Protein AF-A0A1F3MZU6-F1 (afdb_monomer_lite)

Structure (mmCIF, N/CA/C/O backbone):
data_AF-A0A1F3MZU6-F1
#
_entry.id   AF-A0A1F3MZU6-F1
#
loop_
_atom_site.group_PDB
_atom_site.id
_atom_site.type_symbol
_atom_site.label_atom_id
_atom_site.label_alt_id
_atom_site.label_comp_id
_atom_site.label_asym_id
_atom_site.label_entity_id
_atom_site.label_seq_id
_atom_site.pdbx_PDB_ins_code
_atom_site.Cartn_x
_atom_site.Cartn_y
_atom_site.Cartn_z
_atom_site.occupancy
_atom_site.B_iso_or_equiv
_atom_site.auth_seq_id
_atom_site.auth_comp_id
_atom_site.auth_asym_id
_atom_site.auth_atom_id
_atom_site.pdbx_PDB_model_num
ATOM 1 N N . MET A 1 1 ? -26.899 -4.400 -4.236 1.00 60.81 1 MET A N 1
ATOM 2 C CA . MET A 1 1 ? -26.950 -3.879 -5.622 1.00 60.81 1 MET A CA 1
ATOM 3 C C . MET A 1 1 ? -26.631 -2.394 -5.566 1.00 60.81 1 MET A C 1
ATOM 5 O O . MET A 1 1 ? -26.924 -1.797 -4.538 1.00 60.81 1 MET A O 1
ATOM 9 N N . LEU A 1 2 ? -25.994 -1.832 -6.597 1.00 70.25 2 LEU A N 1
ATOM 10 C CA . LEU A 1 2 ? -25.689 -0.396 -6.638 1.00 70.25 2 LEU A CA 1
ATOM 11 C C . LEU A 1 2 ? -26.988 0.434 -6.716 1.00 70.25 2 LEU A C 1
ATOM 13 O O . LEU A 1 2 ? -27.946 -0.048 -7.333 1.00 70.25 2 LEU A O 1
ATOM 17 N N . PRO A 1 3 ? -27.028 1.643 -6.124 1.00 85.56 3 PRO A N 1
ATOM 18 C CA . PRO A 1 3 ? -28.076 2.632 -6.369 1.00 85.56 3 PRO A CA 1
ATOM 19 C C . PRO A 1 3 ? -28.321 2.863 -7.867 1.00 85.56 3 PRO A C 1
ATOM 21 O O . PRO A 1 3 ? -27.445 2.634 -8.705 1.00 85.56 3 PRO A O 1
ATOM 24 N N . GLU A 1 4 ? -29.523 3.318 -8.221 1.00 90.00 4 GLU A N 1
ATOM 25 C CA . GLU A 1 4 ? -29.901 3.514 -9.624 1.00 90.00 4 GLU A CA 1
ATOM 26 C C . GLU A 1 4 ? -29.001 4.525 -10.345 1.00 90.00 4 GLU A C 1
ATOM 28 O O . GLU A 1 4 ? -28.593 4.270 -11.479 1.00 90.00 4 GLU A O 1
ATOM 33 N N . GLU A 1 5 ? -28.636 5.618 -9.672 1.00 92.00 5 GLU A N 1
ATOM 34 C CA . GLU A 1 5 ? -27.722 6.639 -10.196 1.00 92.00 5 GLU A CA 1
ATOM 35 C C . GLU A 1 5 ? -26.347 6.060 -10.561 1.00 92.00 5 GLU A C 1
ATOM 37 O O . GLU A 1 5 ? -25.860 6.270 -11.672 1.00 92.00 5 GLU A O 1
ATOM 42 N N . ASP A 1 6 ? -25.771 5.236 -9.683 1.00 88.38 6 ASP A N 1
ATOM 43 C CA . ASP A 1 6 ? -24.484 4.581 -9.906 1.00 88.38 6 ASP A CA 1
ATOM 44 C C . ASP A 1 6 ? -24.571 3.606 -11.080 1.00 88.38 6 ASP A C 1
ATOM 46 O O . ASP A 1 6 ? -23.677 3.535 -11.926 1.00 88.38 6 ASP A O 1
ATOM 50 N N . ARG A 1 7 ? -25.673 2.852 -11.168 1.00 88.56 7 ARG A N 1
ATOM 51 C CA . ARG A 1 7 ? -25.903 1.935 -12.287 1.00 88.56 7 ARG A CA 1
ATOM 52 C C . ARG A 1 7 ? -25.986 2.698 -13.610 1.00 88.56 7 ARG A C 1
ATOM 54 O O . ARG A 1 7 ? -25.353 2.280 -14.578 1.00 88.56 7 ARG A O 1
ATOM 61 N N . LEU A 1 8 ? -26.743 3.796 -13.657 1.00 93.81 8 LEU A N 1
ATOM 62 C CA . LEU A 1 8 ? -26.864 4.642 -14.848 1.00 93.81 8 LEU A CA 1
ATOM 63 C C . LEU A 1 8 ? -25.514 5.235 -15.246 1.00 93.81 8 LEU A C 1
ATOM 65 O O . LEU A 1 8 ? -25.163 5.187 -16.426 1.00 93.81 8 LEU A O 1
ATOM 69 N N . PHE A 1 9 ? -24.727 5.701 -14.273 1.00 91.12 9 PHE A N 1
ATOM 70 C CA . PHE A 1 9 ? -23.369 6.172 -14.514 1.00 91.12 9 PHE A CA 1
ATOM 71 C C . PHE A 1 9 ? -22.529 5.101 -15.223 1.00 91.12 9 PHE A C 1
ATOM 73 O O . PHE A 1 9 ? -21.973 5.368 -16.287 1.00 91.12 9 PHE A O 1
ATOM 80 N N . TRP A 1 10 ? -22.475 3.870 -14.705 1.00 89.31 10 TRP A N 1
ATOM 81 C CA . TRP A 1 10 ? -21.665 2.811 -15.321 1.00 89.31 10 TRP A CA 1
ATOM 82 C C . TRP A 1 10 ? -22.168 2.380 -16.704 1.00 89.31 10 TRP A C 1
ATOM 84 O O . TRP A 1 10 ? -21.352 2.103 -17.582 1.00 89.31 10 TRP A O 1
ATOM 94 N N . VAL A 1 11 ? -23.486 2.368 -16.927 1.00 91.69 11 VAL A N 1
ATOM 95 C CA . VAL A 1 11 ? -24.080 2.080 -18.247 1.00 91.69 11 VAL A CA 1
ATOM 96 C C . VAL A 1 11 ? -23.714 3.152 -19.277 1.00 91.69 11 VAL A C 1
ATOM 98 O O . VAL A 1 11 ? -23.472 2.822 -20.435 1.00 91.69 11 VAL A O 1
ATOM 101 N N . GLN A 1 12 ? -23.640 4.421 -18.869 1.00 93.69 12 GLN A N 1
ATOM 102 C CA . GLN A 1 12 ? -23.286 5.544 -19.747 1.00 93.69 12 GLN A CA 1
ATOM 103 C C . GLN A 1 12 ? -21.780 5.662 -20.027 1.00 93.69 12 GLN A C 1
ATOM 105 O O . GLN A 1 12 ? -21.395 6.333 -20.981 1.00 93.69 12 GLN A O 1
ATOM 110 N N . HIS A 1 13 ? -20.932 4.995 -19.237 1.00 90.94 13 HIS A N 1
ATOM 111 C CA . HIS A 1 13 ? -19.470 5.067 -19.350 1.00 90.94 13 HIS A CA 1
ATOM 112 C C . HIS A 1 13 ? -18.828 3.685 -19.591 1.00 90.94 13 HIS A C 1
ATOM 114 O O . HIS A 1 13 ? -17.908 3.284 -18.862 1.00 90.94 13 HIS A O 1
ATOM 120 N N . PRO A 1 14 ? -19.269 2.919 -20.613 1.00 90.69 14 PRO A N 1
ATOM 121 C CA . PRO A 1 14 ? -18.722 1.588 -20.882 1.00 90.69 14 PRO A CA 1
ATOM 122 C C . PRO A 1 14 ? -17.237 1.647 -21.261 1.00 90.69 14 PRO A C 1
ATOM 124 O O . PRO A 1 14 ? -16.485 0.706 -21.008 1.00 90.69 14 PRO A O 1
ATOM 127 N N . ASP A 1 15 ? -16.785 2.773 -21.810 1.00 90.06 15 ASP A N 1
ATOM 128 C CA . ASP A 1 15 ? -15.391 3.031 -22.155 1.00 90.06 15 ASP A CA 1
ATOM 129 C C . ASP A 1 15 ? -14.471 3.034 -20.919 1.00 90.06 15 ASP A C 1
ATOM 131 O O . ASP A 1 15 ? -13.302 2.654 -21.013 1.00 90.06 15 ASP A O 1
ATOM 135 N N . VAL A 1 16 ? -14.968 3.437 -19.744 1.00 87.12 16 VAL A N 1
ATOM 136 C CA . VAL A 1 16 ? -14.207 3.402 -18.484 1.00 87.12 16 VAL A CA 1
ATOM 137 C C . VAL A 1 16 ? -13.980 1.956 -18.045 1.00 87.12 16 VAL A C 1
ATOM 139 O O . VAL A 1 16 ? -12.877 1.608 -17.620 1.00 87.12 16 VAL A O 1
ATOM 142 N N . VAL A 1 17 ? -14.996 1.104 -18.196 1.00 86.00 17 VAL A N 1
ATOM 143 C CA . VAL A 1 17 ? -14.912 -0.327 -17.876 1.00 86.00 17 VAL A CA 1
ATOM 144 C C . VAL A 1 17 ? -13.997 -1.046 -18.868 1.00 86.00 17 VAL A C 1
ATOM 146 O O . VAL A 1 17 ? -13.099 -1.769 -18.444 1.00 86.00 17 VAL A O 1
ATOM 149 N N . GLN A 1 18 ? -14.151 -0.791 -20.171 1.00 87.81 18 GLN A N 1
ATOM 150 C CA . GLN A 1 18 ? -13.318 -1.384 -21.227 1.00 87.81 18 GLN A CA 1
ATOM 151 C C . GLN A 1 18 ? -11.841 -1.000 -21.099 1.00 87.81 18 GLN A C 1
ATOM 153 O O . GLN A 1 18 ? -10.960 -1.836 -21.288 1.00 87.81 18 GLN A O 1
ATOM 158 N N . ARG A 1 19 ? -11.548 0.254 -20.731 1.00 85.62 19 ARG A N 1
ATOM 159 C CA . ARG A 1 19 ? -10.176 0.689 -20.423 1.00 85.62 19 ARG A CA 1
ATOM 160 C C . ARG A 1 19 ? -9.633 0.065 -19.133 1.00 85.62 19 ARG A C 1
ATOM 162 O O . ARG A 1 19 ? -8.425 0.118 -18.912 1.00 85.62 19 ARG A O 1
ATOM 169 N N . GLY A 1 20 ? -10.492 -0.518 -18.299 1.00 87.31 20 GLY A N 1
ATOM 170 C CA . GLY A 1 20 ? -10.199 -0.985 -16.950 1.00 87.31 20 GLY A CA 1
ATOM 171 C C . GLY A 1 20 ? -10.223 0.172 -15.954 1.00 87.31 20 GLY A C 1
ATOM 172 O O . GLY A 1 20 ? -9.442 1.111 -16.077 1.00 87.31 20 GLY A O 1
ATOM 173 N N . VAL A 1 21 ? -11.075 0.083 -14.927 1.00 86.06 21 VAL A N 1
ATOM 174 C CA . VAL A 1 21 ? -11.302 1.162 -13.940 1.00 86.06 21 VAL A CA 1
ATOM 175 C C . VAL A 1 21 ? -9.998 1.658 -13.300 1.00 86.06 21 VAL A C 1
ATOM 177 O O . VAL A 1 21 ? -9.800 2.861 -13.136 1.00 86.06 21 VAL A O 1
ATOM 180 N N . ILE A 1 22 ? -9.057 0.749 -13.031 1.00 86.38 22 ILE A N 1
ATOM 181 C CA . ILE A 1 22 ? -7.721 1.069 -12.510 1.00 86.38 22 ILE A CA 1
ATOM 182 C C . ILE A 1 22 ? -6.936 2.046 -13.412 1.00 86.38 22 ILE A C 1
ATOM 184 O O . ILE A 1 22 ? -6.179 2.869 -12.916 1.00 86.38 22 ILE A O 1
ATOM 188 N N . ASN A 1 23 ? -7.149 2.044 -14.731 1.00 88.00 23 ASN A N 1
ATOM 189 C CA . ASN A 1 23 ? -6.473 2.950 -15.669 1.00 88.00 23 ASN A CA 1
ATOM 190 C C . ASN A 1 23 ? -7.047 4.372 -15.683 1.00 88.00 23 ASN A C 1
ATOM 192 O O . ASN A 1 23 ? -6.476 5.261 -16.330 1.00 88.00 23 ASN A O 1
ATOM 196 N N . SER A 1 24 ? -8.174 4.584 -15.008 1.00 86.06 24 SER A N 1
ATOM 197 C CA . SER A 1 24 ? -8.892 5.859 -14.991 1.00 86.06 24 SER A CA 1
ATOM 198 C C . SER A 1 24 ? -8.457 6.758 -13.835 1.00 86.06 24 SER A C 1
ATOM 200 O O . SER A 1 24 ? -8.622 7.977 -13.910 1.00 86.06 24 SER A O 1
ATOM 202 N N . ALA A 1 25 ? -7.838 6.190 -12.800 1.00 85.00 25 ALA A N 1
ATOM 203 C CA . ALA A 1 25 ? -7.403 6.924 -11.622 1.00 85.00 25 ALA A CA 1
ATOM 204 C C . ALA A 1 25 ? -6.185 7.837 -11.897 1.00 85.00 25 ALA A C 1
ATOM 206 O O . ALA A 1 25 ? -5.340 7.591 -12.767 1.00 85.00 25 ALA A O 1
ATOM 207 N N . ARG A 1 26 ? -6.128 8.971 -11.177 1.00 85.75 26 ARG A N 1
ATOM 208 C CA . ARG A 1 26 ? -5.134 10.046 -11.391 1.00 85.75 26 ARG A CA 1
ATOM 209 C C . ARG A 1 26 ? -3.702 9.534 -11.236 1.00 85.75 26 ARG A C 1
ATOM 211 O O . ARG A 1 26 ? -2.849 9.872 -12.059 1.00 85.75 26 ARG A O 1
ATOM 218 N N . PHE A 1 27 ? -3.458 8.723 -10.209 1.00 84.38 27 PHE A N 1
ATOM 219 C CA . PHE A 1 27 ? -2.141 8.173 -9.906 1.00 84.38 27 PHE A CA 1
ATOM 220 C C . PHE A 1 27 ? -1.676 7.202 -10.997 1.00 84.38 27 PHE A C 1
ATOM 222 O O . PHE A 1 27 ? -0.579 7.346 -11.526 1.00 84.38 27 PHE A O 1
ATOM 229 N N . GLU A 1 28 ? -2.531 6.287 -11.434 1.00 88.75 28 GLU A N 1
ATOM 230 C CA . GLU A 1 28 ? -2.234 5.278 -12.450 1.00 88.75 28 GLU A CA 1
ATOM 231 C C . GLU A 1 28 ? -1.971 5.927 -13.810 1.00 88.75 28 GLU A C 1
ATOM 233 O O . GLU A 1 28 ? -1.026 5.558 -14.511 1.00 88.75 28 GLU A O 1
ATOM 238 N N . ARG A 1 29 ? -2.719 6.983 -14.162 1.00 88.38 29 ARG A N 1
ATOM 239 C CA . ARG A 1 29 ? -2.436 7.793 -15.360 1.00 88.38 29 ARG A CA 1
ATOM 240 C C . ARG A 1 29 ? -1.070 8.476 -15.294 1.00 88.38 29 ARG A C 1
ATOM 242 O O . ARG A 1 29 ? -0.414 8.606 -16.333 1.00 88.38 29 ARG A O 1
ATOM 249 N N . TYR A 1 30 ? -0.655 8.939 -14.115 1.00 86.31 30 TYR A N 1
ATOM 250 C CA . TYR A 1 30 ? 0.667 9.524 -13.893 1.00 86.31 30 TYR A CA 1
ATOM 251 C C . TYR A 1 30 ? 1.768 8.461 -13.999 1.00 86.31 30 TYR A C 1
ATOM 253 O O . TYR A 1 30 ? 2.680 8.610 -14.816 1.00 86.31 30 TYR A O 1
ATOM 261 N N . ILE A 1 31 ? 1.634 7.356 -13.263 1.00 86.56 31 ILE A N 1
ATOM 262 C CA . ILE A 1 31 ? 2.577 6.235 -13.275 1.00 86.56 31 ILE A CA 1
ATOM 263 C C . ILE A 1 31 ? 2.733 5.662 -14.678 1.00 86.56 31 ILE A C 1
ATOM 265 O O . ILE A 1 31 ? 3.859 5.464 -15.112 1.00 86.56 31 ILE A O 1
ATOM 269 N N . ARG A 1 32 ? 1.660 5.508 -15.459 1.00 89.38 32 ARG A N 1
ATOM 270 C CA . ARG A 1 32 ? 1.752 5.019 -16.844 1.00 89.38 32 ARG A CA 1
ATOM 271 C C . ARG A 1 32 ? 2.702 5.853 -17.711 1.00 89.38 32 ARG A C 1
ATOM 273 O O . ARG A 1 32 ? 3.447 5.288 -18.512 1.00 89.38 32 ARG A O 1
ATOM 280 N N . LYS A 1 33 ? 2.698 7.183 -17.554 1.00 88.81 33 LYS A N 1
ATOM 281 C CA . LYS A 1 33 ? 3.608 8.091 -18.277 1.00 88.81 33 LYS A CA 1
ATOM 282 C C . LYS A 1 33 ? 5.045 7.957 -17.776 1.00 88.81 33 LYS A C 1
ATOM 284 O O . LYS A 1 33 ? 5.959 7.846 -18.588 1.00 88.81 33 LYS A O 1
ATOM 289 N N . VAL A 1 34 ? 5.237 7.934 -16.455 1.00 85.69 34 VAL A N 1
ATOM 290 C CA . VAL A 1 34 ? 6.562 7.771 -15.834 1.00 85.69 34 VAL A CA 1
ATOM 291 C C . VAL A 1 34 ? 7.172 6.419 -16.206 1.00 85.69 34 VAL A C 1
ATOM 293 O O . VAL A 1 34 ? 8.320 6.369 -16.634 1.00 85.69 34 VAL A O 1
ATOM 296 N N . SER A 1 35 ? 6.398 5.338 -16.143 1.00 89.00 35 SER A N 1
ATOM 297 C CA . SER A 1 35 ? 6.816 4.001 -16.555 1.00 89.00 35 SER A CA 1
ATOM 298 C C . SER A 1 35 ? 7.133 3.936 -18.043 1.00 89.00 35 SER A C 1
ATOM 300 O O . SER A 1 35 ? 8.122 3.314 -18.409 1.00 89.00 35 SER A O 1
ATOM 302 N N . ALA A 1 36 ? 6.364 4.597 -18.918 1.00 90.75 36 ALA A N 1
ATOM 303 C CA . ALA A 1 36 ? 6.696 4.662 -20.343 1.00 90.75 36 ALA A CA 1
ATOM 304 C C . ALA A 1 36 ? 8.054 5.340 -20.592 1.00 90.75 36 ALA A C 1
ATOM 306 O O . ALA A 1 36 ? 8.868 4.809 -21.347 1.00 90.75 36 ALA A O 1
ATOM 307 N N . LEU A 1 37 ? 8.328 6.453 -19.905 1.00 87.75 37 LEU A N 1
ATOM 308 C CA . LEU A 1 37 ? 9.632 7.117 -19.945 1.00 87.75 37 LEU A CA 1
ATOM 309 C C . LEU A 1 37 ? 10.744 6.219 -19.374 1.00 87.75 37 LEU A C 1
ATOM 311 O O . LEU A 1 37 ? 11.807 6.091 -19.976 1.00 87.75 37 LEU A O 1
ATOM 315 N N . GLY A 1 38 ? 10.485 5.549 -18.250 1.00 86.06 38 GLY A N 1
ATOM 316 C CA . GLY A 1 38 ? 11.408 4.593 -17.642 1.00 86.06 38 GLY A CA 1
ATOM 317 C C . GLY A 1 38 ? 11.748 3.429 -18.576 1.00 86.06 38 GLY A C 1
ATOM 318 O O . GLY A 1 38 ? 12.918 3.089 -18.713 1.00 86.06 38 GLY A O 1
ATOM 319 N N . ARG A 1 39 ? 10.759 2.870 -19.288 1.00 90.00 39 ARG A N 1
ATOM 320 C CA . ARG A 1 39 ? 10.970 1.818 -20.299 1.00 90.00 39 ARG A CA 1
ATOM 321 C C . ARG A 1 39 ? 11.819 2.294 -21.475 1.00 90.00 39 ARG A C 1
ATOM 323 O O . ARG A 1 39 ? 12.595 1.499 -21.997 1.00 90.00 39 ARG A O 1
ATOM 330 N N . LEU A 1 40 ? 11.673 3.552 -21.895 1.00 90.25 40 LEU A N 1
ATOM 331 C CA . LEU A 1 40 ? 12.491 4.132 -22.963 1.00 90.25 40 LEU A CA 1
ATOM 332 C C . LEU A 1 40 ? 13.953 4.286 -22.523 1.00 90.25 40 LEU A C 1
ATOM 334 O O . LEU A 1 40 ? 14.856 3.974 -23.288 1.00 90.25 40 LEU A O 1
ATOM 338 N N . ILE A 1 41 ? 14.175 4.725 -21.281 1.00 87.94 41 ILE A N 1
ATOM 339 C CA . ILE A 1 41 ? 15.511 4.992 -20.730 1.00 87.94 41 ILE A CA 1
ATOM 340 C C . ILE A 1 41 ? 16.250 3.704 -20.357 1.00 87.94 41 ILE A C 1
ATOM 342 O O . ILE A 1 41 ? 17.417 3.543 -20.694 1.00 87.94 41 ILE A O 1
ATOM 346 N N . VAL A 1 42 ? 15.586 2.793 -19.644 1.00 88.06 42 VAL A N 1
ATOM 347 C CA . VAL A 1 42 ? 16.181 1.520 -19.203 1.00 88.06 42 VAL A CA 1
ATOM 348 C C . VAL A 1 42 ? 16.228 0.514 -20.354 1.00 88.06 42 VAL A C 1
ATOM 350 O O . VAL A 1 42 ? 17.089 -0.360 -20.381 1.00 88.06 42 VAL A O 1
ATOM 353 N N . GLY A 1 43 ? 15.319 0.639 -21.320 1.00 89.25 43 GLY A N 1
ATOM 354 C CA . GLY A 1 43 ? 15.102 -0.337 -22.376 1.00 89.25 43 GLY A CA 1
ATOM 355 C C . GLY A 1 43 ? 14.218 -1.486 -21.893 1.00 89.25 43 GLY A C 1
ATOM 356 O O . GLY A 1 43 ? 14.487 -2.129 -20.877 1.00 89.25 43 GLY A O 1
ATOM 357 N N . SER A 1 44 ? 13.168 -1.798 -22.657 1.00 87.69 44 SER A N 1
ATOM 358 C CA . SER A 1 44 ? 12.224 -2.866 -22.289 1.00 87.69 44 SER A CA 1
ATOM 359 C C . SER A 1 44 ? 12.923 -4.215 -22.095 1.00 87.69 44 SER A C 1
ATOM 361 O O . SER A 1 44 ? 12.576 -4.935 -21.170 1.00 87.69 44 SER A O 1
ATOM 363 N N . LYS A 1 45 ? 13.955 -4.529 -22.894 1.00 89.56 45 LYS A N 1
ATOM 364 C CA . LYS A 1 45 ? 14.748 -5.767 -22.768 1.00 89.56 45 LYS A CA 1
ATOM 365 C C . LYS A 1 45 ? 15.401 -5.916 -21.388 1.00 89.56 45 LYS A C 1
ATOM 367 O O . LYS A 1 45 ? 15.383 -7.004 -20.829 1.00 89.56 45 LYS A O 1
ATOM 372 N N . ASN A 1 46 ? 15.941 -4.834 -20.827 1.00 87.75 46 ASN A N 1
ATOM 373 C CA . ASN A 1 46 ? 16.569 -4.866 -19.503 1.00 87.75 46 ASN A CA 1
ATOM 374 C C . ASN A 1 46 ? 15.531 -5.034 -18.388 1.00 87.75 46 ASN A C 1
ATOM 376 O O . ASN A 1 46 ? 15.806 -5.694 -17.395 1.00 87.75 46 ASN A O 1
ATOM 380 N N . LEU A 1 47 ? 14.322 -4.492 -18.569 1.00 90.00 47 LEU A N 1
ATOM 381 C CA . LEU A 1 47 ? 13.219 -4.740 -17.640 1.00 90.00 47 LEU A CA 1
ATOM 382 C C . LEU A 1 47 ? 12.700 -6.176 -17.744 1.00 90.00 47 LEU A C 1
ATOM 384 O O . LEU A 1 47 ? 12.458 -6.783 -16.710 1.00 90.00 47 LEU A O 1
ATOM 388 N N . TYR A 1 48 ? 12.573 -6.732 -18.957 1.00 92.31 48 TYR A N 1
ATOM 389 C CA . TYR A 1 48 ? 12.173 -8.131 -19.165 1.00 92.31 48 TYR A CA 1
ATOM 390 C C . TYR A 1 48 ? 13.104 -9.110 -18.449 1.00 92.31 48 TYR A C 1
ATOM 392 O O . TYR A 1 48 ? 12.615 -10.034 -17.814 1.00 92.31 48 TYR A O 1
ATOM 400 N N . ARG A 1 49 ? 14.412 -8.828 -18.425 1.00 93.69 49 ARG A N 1
ATOM 401 C CA . ARG A 1 49 ? 15.395 -9.647 -17.705 1.00 93.69 49 ARG A CA 1
ATOM 402 C C . ARG A 1 49 ? 15.096 -9.822 -16.216 1.00 93.69 49 ARG A C 1
ATOM 404 O O . ARG A 1 49 ? 15.417 -10.871 -15.686 1.00 93.69 49 ARG A O 1
ATOM 411 N N . LEU A 1 50 ? 14.453 -8.857 -15.545 1.00 93.75 50 LEU A N 1
ATOM 412 C CA . LEU A 1 50 ? 14.020 -9.057 -14.152 1.00 93.75 50 LEU A CA 1
ATOM 413 C C . LEU A 1 50 ? 12.993 -10.186 -14.016 1.00 93.75 50 LEU A C 1
ATOM 415 O O . LEU A 1 50 ? 12.932 -10.834 -12.978 1.00 93.75 50 LEU A O 1
ATOM 419 N N . PHE A 1 51 ? 12.155 -10.387 -15.033 1.00 94.06 51 PHE A N 1
ATOM 420 C CA . PHE A 1 51 ? 11.111 -11.412 -15.050 1.00 94.06 51 PHE A CA 1
ATOM 421 C C . PHE A 1 51 ? 11.605 -12.766 -15.569 1.00 94.06 51 PHE A C 1
ATOM 423 O O . PHE A 1 51 ? 10.865 -13.744 -15.463 1.00 94.06 51 PHE A O 1
ATOM 430 N N . ASP A 1 52 ? 12.817 -12.808 -16.122 1.00 94.06 52 ASP A N 1
ATOM 431 C CA . ASP A 1 52 ? 13.495 -14.038 -16.530 1.00 94.06 52 ASP A CA 1
ATOM 432 C C . ASP A 1 52 ? 14.339 -14.631 -15.387 1.00 94.06 52 ASP A C 1
ATOM 434 O O . ASP A 1 52 ? 14.768 -15.773 -15.491 1.00 94.06 52 ASP A O 1
ATOM 438 N N . CYS A 1 53 ? 14.559 -13.881 -14.299 1.00 94.19 53 CYS A N 1
ATOM 439 C CA . CYS A 1 53 ? 15.257 -14.374 -13.114 1.00 94.19 53 CYS A CA 1
ATOM 440 C C . CYS A 1 53 ? 14.432 -15.410 -12.342 1.00 94.19 53 CYS A C 1
ATOM 442 O O . CYS A 1 53 ? 13.244 -15.193 -12.072 1.00 94.19 53 CYS A O 1
ATOM 444 N N . ASP A 1 54 ? 15.108 -16.443 -11.842 1.00 89.75 54 ASP A N 1
ATOM 445 C CA . ASP A 1 54 ? 14.499 -17.457 -10.972 1.00 89.75 54 ASP A CA 1
ATOM 446 C C . ASP A 1 54 ? 14.580 -17.094 -9.478 1.00 89.75 54 ASP A C 1
ATOM 448 O O . ASP A 1 54 ? 13.872 -17.676 -8.650 1.00 89.75 54 ASP A O 1
ATOM 452 N N . SER A 1 55 ? 15.415 -16.112 -9.114 1.00 94.81 55 SER A N 1
ATOM 453 C CA . SER A 1 55 ? 15.635 -15.711 -7.721 1.00 94.81 55 SER A CA 1
ATOM 454 C C . SER A 1 55 ? 15.749 -14.200 -7.506 1.00 94.81 55 SER A C 1
ATOM 456 O O . SER A 1 55 ? 16.072 -13.413 -8.402 1.00 94.81 55 SER A O 1
ATOM 458 N N . THR A 1 56 ? 15.505 -13.780 -6.262 1.00 95.75 56 THR A N 1
ATOM 459 C CA . THR A 1 56 ? 15.679 -12.390 -5.829 1.00 95.75 56 THR A CA 1
ATOM 460 C C . THR A 1 56 ? 17.141 -11.955 -5.857 1.00 95.75 56 THR A C 1
ATOM 462 O O . THR A 1 56 ? 17.430 -10.781 -6.080 1.00 95.75 56 THR A O 1
ATOM 465 N N . GLU A 1 57 ? 18.079 -12.879 -5.666 1.00 96.38 57 GLU A N 1
ATOM 466 C CA . GLU A 1 57 ? 19.520 -12.625 -5.693 1.00 96.38 57 GLU A CA 1
ATOM 467 C C . GLU A 1 57 ? 19.974 -12.282 -7.115 1.00 96.38 57 GLU A C 1
ATOM 469 O O . GLU A 1 57 ? 20.678 -11.293 -7.328 1.00 96.38 57 GLU A O 1
ATOM 474 N N . GLU A 1 58 ? 19.500 -13.038 -8.107 1.00 95.56 58 GLU A N 1
ATOM 475 C CA . GLU A 1 58 ? 19.756 -12.752 -9.517 1.00 95.56 58 GLU A CA 1
ATOM 476 C C . GLU A 1 58 ? 19.118 -11.421 -9.939 1.00 95.56 58 GLU A C 1
ATOM 478 O O . GLU A 1 58 ? 19.776 -10.591 -10.573 1.00 95.56 58 GLU A O 1
ATOM 483 N N . GLN A 1 59 ? 17.871 -11.159 -9.521 1.00 95.88 59 GLN A N 1
ATOM 484 C CA . GLN A 1 59 ? 17.203 -9.874 -9.768 1.00 95.88 59 GLN A CA 1
ATOM 485 C C . GLN A 1 59 ? 18.013 -8.693 -9.235 1.00 95.88 59 GLN A C 1
ATOM 487 O O . GLN A 1 59 ? 18.112 -7.673 -9.913 1.00 95.88 59 GLN A O 1
ATOM 492 N N . GLN A 1 60 ? 18.623 -8.820 -8.054 1.00 95.56 60 GLN A N 1
ATOM 493 C CA . GLN A 1 60 ? 19.478 -7.771 -7.499 1.00 95.56 60 GLN A CA 1
ATOM 494 C C . GLN A 1 60 ? 20.710 -7.519 -8.369 1.00 95.56 60 GLN A C 1
ATOM 496 O O . GLN A 1 60 ? 21.001 -6.363 -8.674 1.00 95.56 60 GLN A O 1
ATOM 501 N N . LEU A 1 61 ? 21.383 -8.573 -8.839 1.00 94.62 61 LEU A N 1
ATOM 502 C CA . LEU A 1 61 ? 22.535 -8.442 -9.735 1.00 94.62 61 LEU A CA 1
ATOM 503 C C . LEU A 1 61 ? 22.155 -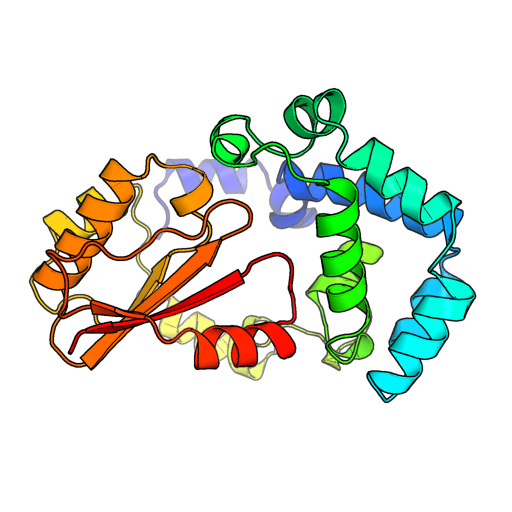7.780 -11.066 1.00 94.62 61 LEU A C 1
ATOM 505 O O . LEU A 1 61 ? 22.875 -6.900 -11.543 1.00 94.62 61 LEU A O 1
ATOM 509 N N . ILE A 1 62 ? 21.027 -8.173 -11.665 1.00 93.38 62 ILE A N 1
ATOM 510 C CA . ILE A 1 62 ? 20.529 -7.566 -12.907 1.00 93.38 62 ILE A CA 1
ATOM 511 C C . ILE A 1 62 ? 20.135 -6.110 -12.675 1.00 93.38 62 ILE A C 1
ATOM 513 O O . ILE A 1 62 ? 20.525 -5.242 -13.458 1.00 93.38 62 ILE A O 1
ATOM 517 N N . PHE A 1 63 ? 19.403 -5.829 -11.597 1.00 94.44 63 PHE A N 1
ATOM 518 C CA . PHE A 1 63 ? 18.990 -4.479 -11.246 1.00 94.44 63 PHE A CA 1
ATOM 519 C C . PHE A 1 63 ? 20.211 -3.573 -11.092 1.00 94.44 63 PHE A C 1
ATOM 521 O O . PHE A 1 63 ? 20.305 -2.556 -11.779 1.00 94.44 63 PHE A O 1
ATOM 528 N N . ASP A 1 64 ? 21.181 -3.974 -10.270 1.00 92.69 64 ASP A N 1
ATOM 529 C CA . ASP A 1 64 ? 22.366 -3.173 -9.978 1.00 92.69 64 ASP A CA 1
ATOM 530 C C . ASP A 1 64 ? 23.245 -2.976 -11.233 1.00 92.69 64 ASP A C 1
ATOM 532 O O . ASP A 1 64 ? 23.755 -1.878 -11.444 1.00 92.69 64 ASP A O 1
ATOM 536 N N . ARG A 1 65 ? 23.340 -3.965 -12.136 1.00 90.62 65 ARG A N 1
ATOM 537 C CA . ARG A 1 65 ? 24.128 -3.853 -13.383 1.00 90.62 65 ARG A CA 1
ATOM 538 C C . ARG A 1 65 ? 23.443 -3.096 -14.526 1.00 90.62 65 ARG A C 1
ATOM 540 O O . ARG A 1 65 ? 24.138 -2.480 -15.327 1.00 90.62 65 ARG A O 1
ATOM 547 N N . GLN A 1 66 ? 22.122 -3.212 -14.676 1.00 86.56 66 GLN A N 1
ATOM 548 C CA . GLN A 1 66 ? 21.425 -2.849 -15.926 1.00 86.56 66 GLN A CA 1
ATOM 549 C C . GLN A 1 66 ? 20.326 -1.802 -15.750 1.00 86.56 66 GLN A C 1
ATOM 551 O O . GLN A 1 66 ? 19.922 -1.164 -16.720 1.00 86.56 66 GLN A O 1
ATOM 556 N N . ILE A 1 67 ? 19.813 -1.645 -14.530 1.00 84.81 67 ILE A N 1
ATOM 557 C CA . ILE A 1 67 ? 18.683 -0.758 -14.228 1.00 84.81 67 ILE A CA 1
ATOM 558 C C . ILE A 1 67 ? 19.144 0.400 -13.353 1.00 84.81 67 ILE A C 1
ATOM 560 O O . ILE A 1 67 ? 18.674 1.528 -13.518 1.00 84.81 67 ILE A O 1
ATOM 564 N N . THR A 1 68 ? 20.089 0.166 -12.439 1.00 80.88 68 THR A N 1
ATOM 565 C CA . THR A 1 68 ? 20.674 1.269 -11.688 1.00 80.88 68 THR A CA 1
ATOM 566 C C . THR A 1 68 ? 21.591 2.078 -12.590 1.00 80.88 68 THR A C 1
ATOM 568 O O . THR A 1 68 ? 22.549 1.585 -13.170 1.00 80.88 68 THR A O 1
ATOM 571 N N . GLY A 1 69 ? 21.271 3.360 -12.722 1.00 80.06 69 GLY A N 1
ATOM 572 C CA . GLY A 1 69 ? 22.075 4.301 -13.482 1.00 80.06 69 GLY A CA 1
ATOM 573 C C . GLY A 1 69 ? 21.817 5.731 -13.017 1.00 80.06 69 GLY A C 1
ATOM 574 O O . GLY A 1 69 ? 20.743 6.011 -12.465 1.00 80.06 69 GLY A O 1
ATOM 575 N N . PRO A 1 70 ? 22.763 6.662 -13.237 1.00 79.81 70 PRO A N 1
ATOM 576 C CA . PRO A 1 70 ? 22.582 8.070 -12.891 1.00 79.81 70 PRO A CA 1
ATOM 577 C C . PRO A 1 70 ? 21.315 8.666 -13.514 1.00 79.81 70 PRO A C 1
ATOM 579 O O . PRO A 1 70 ? 20.594 9.404 -12.848 1.00 79.81 70 PRO A O 1
ATOM 582 N N . VAL A 1 71 ? 20.990 8.275 -14.751 1.00 82.38 71 VAL A N 1
ATOM 583 C CA . VAL A 1 71 ? 19.783 8.725 -15.461 1.00 82.38 71 VAL A CA 1
ATOM 584 C C . VAL A 1 71 ? 18.512 8.270 -14.743 1.00 82.38 71 VAL A C 1
ATOM 586 O O . VAL A 1 71 ? 17.642 9.092 -14.469 1.00 82.38 71 VAL A O 1
ATOM 589 N N . VAL A 1 72 ? 18.416 6.993 -14.358 1.00 82.56 72 VAL A N 1
ATOM 590 C CA . VAL A 1 72 ? 17.249 6.469 -13.628 1.00 82.56 72 VAL A CA 1
ATOM 591 C C . VAL A 1 72 ? 17.107 7.156 -12.273 1.00 82.56 72 VAL A C 1
ATOM 593 O O . VAL A 1 72 ? 16.018 7.596 -11.915 1.00 82.56 72 VAL A O 1
ATOM 596 N N . ARG A 1 73 ? 18.210 7.349 -11.540 1.00 84.12 73 ARG A N 1
ATOM 597 C CA . ARG A 1 73 ? 18.195 8.110 -10.279 1.00 84.12 73 ARG A CA 1
ATOM 598 C C . ARG A 1 73 ? 17.721 9.555 -10.494 1.00 84.12 73 ARG A C 1
ATOM 600 O O . ARG A 1 73 ? 16.988 10.080 -9.657 1.00 84.12 73 ARG A O 1
ATOM 607 N N . SER A 1 74 ? 18.075 10.183 -11.614 1.00 82.44 74 SER A N 1
ATOM 608 C CA . SER A 1 74 ? 17.590 11.519 -11.985 1.00 82.44 74 SER A CA 1
ATOM 609 C C . SER A 1 74 ? 16.096 11.548 -12.320 1.00 82.44 74 SER A C 1
ATOM 611 O O . SER A 1 74 ? 15.430 12.504 -11.930 1.00 82.44 74 SER A O 1
ATOM 613 N N . ILE A 1 75 ? 15.527 10.496 -12.929 1.00 83.50 75 ILE A N 1
ATOM 614 C CA . ILE A 1 75 ? 14.065 10.383 -13.109 1.00 83.50 75 ILE A CA 1
ATOM 615 C C . ILE A 1 75 ? 13.365 10.473 -11.753 1.00 83.50 75 ILE A C 1
ATOM 617 O O . ILE A 1 75 ? 12.407 11.225 -11.623 1.00 83.50 75 ILE A O 1
ATOM 621 N N . PHE A 1 76 ? 13.858 9.769 -10.728 1.00 83.69 76 PHE A N 1
ATOM 622 C CA . PHE A 1 76 ? 13.276 9.836 -9.382 1.00 83.69 76 PHE A CA 1
ATOM 623 C C . PHE A 1 76 ? 13.407 11.233 -8.764 1.00 83.69 76 PHE A C 1
ATOM 625 O O . PHE A 1 76 ? 12.462 11.712 -8.140 1.00 83.69 76 PHE A O 1
ATOM 632 N N . LYS A 1 77 ? 14.532 11.926 -8.977 1.00 83.44 77 LYS A N 1
ATOM 633 C CA . LYS A 1 77 ? 14.691 13.322 -8.532 1.00 83.44 77 LYS A CA 1
ATOM 634 C C . LYS A 1 77 ? 13.659 14.252 -9.173 1.00 83.44 77 LYS A C 1
ATOM 636 O O . LYS A 1 77 ? 13.108 15.096 -8.477 1.00 83.44 77 LYS A O 1
ATOM 641 N N . ILE A 1 78 ? 13.377 14.081 -10.465 1.00 82.06 78 ILE A N 1
ATOM 642 C CA . ILE A 1 78 ? 12.404 14.899 -11.204 1.00 82.06 78 ILE A CA 1
ATOM 643 C C . ILE A 1 78 ? 10.969 14.512 -10.821 1.00 82.06 78 ILE A C 1
ATOM 645 O O . ILE A 1 78 ? 10.178 15.362 -10.424 1.00 82.06 78 ILE A O 1
ATOM 649 N N . ALA A 1 79 ? 10.629 13.225 -10.900 1.00 77.38 79 ALA A N 1
ATOM 650 C CA . ALA A 1 79 ? 9.281 12.707 -10.666 1.00 77.38 79 ALA A CA 1
ATOM 651 C C . ALA A 1 79 ? 8.771 12.992 -9.246 1.00 77.38 79 ALA A C 1
ATOM 653 O O . ALA A 1 79 ? 7.577 13.225 -9.055 1.00 77.38 79 ALA A O 1
ATOM 654 N N . PHE A 1 80 ? 9.672 12.995 -8.263 1.00 75.81 80 PHE A N 1
ATOM 655 C CA . PHE A 1 80 ? 9.347 13.275 -6.867 1.00 75.81 80 PHE A CA 1
ATOM 656 C C . PHE A 1 80 ? 9.815 14.659 -6.401 1.00 75.81 80 PHE A C 1
ATOM 658 O O . PHE A 1 80 ? 9.827 14.933 -5.200 1.00 75.81 80 PHE A O 1
ATOM 665 N N . HIS A 1 81 ? 10.167 15.553 -7.331 1.00 76.19 81 HIS A N 1
ATOM 666 C CA . HIS A 1 81 ? 10.404 16.953 -6.998 1.00 76.19 81 HIS A CA 1
ATOM 667 C C . HIS A 1 81 ? 9.105 17.575 -6.449 1.00 76.19 81 HIS A C 1
ATOM 669 O O . HIS A 1 81 ? 8.056 17.401 -7.084 1.00 76.19 81 HIS A O 1
ATOM 675 N N . PRO A 1 82 ? 9.129 18.336 -5.335 1.00 69.25 82 PRO A N 1
ATOM 676 C CA . PRO A 1 82 ? 7.915 18.860 -4.697 1.00 69.25 82 PRO A CA 1
ATOM 677 C C . PRO A 1 82 ? 6.966 19.599 -5.654 1.00 69.25 82 PRO A C 1
ATOM 679 O O . PRO A 1 82 ? 5.756 19.383 -5.618 1.00 69.25 82 PRO A O 1
ATOM 682 N N . ALA A 1 83 ? 7.515 20.402 -6.575 1.00 71.25 83 ALA A N 1
ATOM 683 C CA . ALA A 1 83 ? 6.738 21.158 -7.564 1.00 71.25 83 ALA A CA 1
ATOM 684 C C . ALA A 1 83 ? 5.997 20.283 -8.600 1.00 71.25 83 ALA A C 1
ATOM 686 O O . ALA A 1 83 ? 4.961 20.689 -9.129 1.00 71.25 83 ALA A O 1
ATOM 687 N N . ILE A 1 84 ? 6.510 19.086 -8.905 1.00 70.12 84 ILE A N 1
ATOM 688 C CA . ILE A 1 84 ? 5.910 18.156 -9.876 1.00 70.12 84 ILE A CA 1
ATOM 689 C C . ILE A 1 84 ? 4.951 17.207 -9.156 1.00 70.12 84 ILE A C 1
ATOM 691 O O . ILE A 1 84 ? 3.810 17.023 -9.588 1.00 70.12 84 ILE A O 1
ATOM 695 N N . TYR A 1 85 ? 5.399 16.645 -8.033 1.00 67.50 85 TYR A N 1
ATOM 696 C CA . TYR A 1 85 ? 4.676 15.615 -7.297 1.00 67.50 85 TYR A CA 1
ATOM 697 C C . TYR A 1 85 ? 3.344 16.127 -6.727 1.00 67.50 85 TYR A C 1
ATOM 699 O O . TYR A 1 85 ? 2.312 15.489 -6.946 1.00 67.50 85 TYR A O 1
ATOM 707 N N . LYS A 1 86 ? 3.341 17.328 -6.123 1.00 69.44 86 LYS A N 1
ATOM 708 C CA . LYS A 1 86 ? 2.144 17.986 -5.559 1.00 69.44 86 LYS A CA 1
ATOM 709 C C . LYS A 1 86 ? 1.066 18.295 -6.608 1.00 69.44 86 LYS A C 1
ATOM 711 O O . LYS A 1 86 ? -0.119 18.306 -6.301 1.00 69.44 86 LYS A O 1
ATOM 716 N N . ASN A 1 87 ? 1.469 18.542 -7.854 1.00 67.50 87 ASN A N 1
ATOM 717 C CA . ASN A 1 87 ? 0.556 19.001 -8.902 1.00 67.50 87 ASN A CA 1
ATOM 718 C C . ASN A 1 87 ? 0.065 17.869 -9.815 1.00 67.50 87 ASN A C 1
ATOM 720 O O . ASN A 1 87 ? -1.011 17.972 -10.404 1.00 67.50 87 ASN A O 1
ATOM 724 N N . ARG A 1 88 ? 0.821 16.772 -9.956 1.00 68.44 88 ARG A N 1
ATOM 725 C CA . ARG A 1 88 ? 0.539 15.749 -10.981 1.00 68.44 88 ARG A CA 1
ATOM 726 C C . ARG A 1 88 ? 0.270 14.343 -10.452 1.00 68.44 88 ARG A C 1
ATOM 728 O O . ARG A 1 88 ? -0.438 13.612 -11.138 1.00 68.44 88 ARG A O 1
ATOM 735 N N . GLY A 1 89 ? 0.794 13.974 -9.282 1.00 61.72 89 GLY A N 1
ATOM 736 C CA . GLY A 1 89 ? 0.770 12.583 -8.810 1.00 61.72 89 GLY A CA 1
ATOM 737 C C . GLY A 1 89 ? -0.179 12.315 -7.645 1.00 61.72 89 GLY A C 1
ATOM 738 O O . GLY A 1 89 ? -0.910 11.329 -7.679 1.00 61.72 89 GLY A O 1
ATOM 739 N N . ILE A 1 90 ? -0.179 13.185 -6.636 1.00 68.06 90 ILE A N 1
ATOM 740 C CA . ILE A 1 90 ? -0.922 12.988 -5.387 1.00 68.06 90 ILE A CA 1
ATOM 741 C C . ILE A 1 90 ? -1.596 14.290 -4.961 1.00 68.06 90 ILE A C 1
ATOM 743 O O . ILE A 1 90 ? -1.130 15.380 -5.296 1.00 68.06 90 ILE A O 1
ATOM 747 N N . ASP A 1 91 ? -2.715 14.172 -4.260 1.00 70.94 91 ASP A N 1
ATOM 748 C CA . ASP A 1 91 ? -3.380 15.321 -3.660 1.00 70.94 91 ASP A CA 1
ATOM 749 C C . ASP A 1 91 ? -2.525 15.906 -2.510 1.00 70.94 91 ASP A C 1
ATOM 751 O O . ASP A 1 91 ? -1.900 15.134 -1.772 1.00 70.94 91 ASP A O 1
ATOM 755 N N . PRO A 1 92 ? -2.459 17.244 -2.346 1.00 70.44 92 PRO A N 1
ATOM 756 C CA . PRO A 1 92 ? -1.686 17.882 -1.283 1.00 70.44 92 PRO A CA 1
ATOM 757 C C . PRO A 1 92 ? -1.976 17.364 0.131 1.00 70.44 92 PRO A C 1
ATOM 759 O O . PRO A 1 92 ? -1.050 17.328 0.940 1.00 70.44 92 PRO A O 1
ATOM 762 N N . ALA A 1 93 ? -3.209 16.938 0.431 1.00 69.94 93 ALA A N 1
ATOM 763 C CA . ALA A 1 93 ? -3.574 16.419 1.749 1.00 69.94 93 ALA A CA 1
ATOM 764 C C . ALA A 1 93 ? -2.778 15.155 2.122 1.00 69.94 93 ALA A C 1
ATOM 766 O O . ALA A 1 93 ? -2.398 14.981 3.279 1.00 69.94 93 ALA A O 1
ATOM 767 N N . GLY A 1 94 ? -2.420 14.323 1.139 1.00 64.62 94 GLY A N 1
ATOM 768 C CA . GLY A 1 94 ? -1.589 13.130 1.339 1.00 64.62 94 GLY A CA 1
ATOM 769 C C . GLY A 1 94 ? -0.103 13.433 1.553 1.00 64.62 94 GLY A C 1
ATOM 770 O O . GLY A 1 94 ? 0.684 12.526 1.815 1.00 64.62 94 GLY A O 1
ATOM 771 N N . LEU A 1 95 ? 0.301 14.703 1.425 1.00 70.06 95 LEU A N 1
ATOM 772 C CA . LEU A 1 95 ? 1.663 15.185 1.675 1.00 70.06 95 LEU A CA 1
ATOM 773 C C . LEU A 1 95 ? 1.805 15.909 3.011 1.00 70.06 95 LEU A C 1
ATOM 775 O O . LEU A 1 95 ? 2.907 16.359 3.324 1.00 70.06 95 LEU A O 1
ATOM 779 N N . THR A 1 96 ? 0.733 15.996 3.805 1.00 71.31 96 THR A N 1
ATOM 780 C CA . THR A 1 96 ? 0.705 16.719 5.088 1.00 71.31 96 THR A CA 1
ATOM 781 C C . THR A 1 96 ? 1.899 16.363 5.974 1.00 71.31 96 THR A C 1
ATOM 783 O O . THR A 1 96 ? 2.493 17.237 6.601 1.00 71.31 96 THR A O 1
ATOM 786 N N . HIS A 1 97 ? 2.319 15.095 5.955 1.00 75.88 97 HIS A N 1
ATOM 787 C CA . HIS A 1 97 ? 3.409 14.601 6.795 1.00 75.88 97 HIS A CA 1
ATOM 788 C C . HIS A 1 97 ? 4.682 14.224 6.035 1.00 75.88 97 HIS A C 1
ATOM 790 O O . HIS A 1 97 ? 5.535 13.523 6.579 1.00 75.88 97 HIS A O 1
ATOM 796 N N . SER A 1 98 ? 4.849 14.643 4.775 1.00 69.94 98 SER A N 1
ATOM 797 C CA . SER A 1 98 ? 5.972 14.165 3.958 1.00 69.94 98 SER A CA 1
ATOM 798 C C . SER A 1 98 ? 7.351 14.570 4.490 1.00 69.94 98 SER A C 1
ATOM 800 O O . SER A 1 98 ? 8.327 13.873 4.199 1.00 69.94 98 SER A O 1
ATOM 802 N N . GLY A 1 99 ? 7.412 15.647 5.285 1.00 63.72 99 GLY A N 1
ATOM 803 C CA . GLY A 1 99 ? 8.613 16.153 5.954 1.00 63.72 99 GLY A CA 1
ATOM 804 C C . GLY A 1 99 ? 9.745 16.567 5.003 1.00 63.72 99 GLY A C 1
ATOM 805 O O . GLY A 1 99 ? 9.677 16.380 3.787 1.00 63.72 99 GLY A O 1
ATOM 806 N N . ALA A 1 100 ? 10.827 17.109 5.566 1.00 57.75 100 ALA A N 1
ATOM 807 C CA . ALA A 1 100 ? 12.067 17.405 4.845 1.00 57.75 100 ALA A CA 1
ATOM 808 C C . ALA A 1 100 ? 12.945 16.144 4.743 1.00 57.75 100 ALA A C 1
ATOM 810 O O . ALA A 1 100 ? 14.003 16.050 5.358 1.00 57.75 100 ALA A O 1
ATOM 811 N N . ARG A 1 101 ? 12.487 15.128 4.005 1.00 67.69 101 ARG A N 1
ATOM 812 C CA . ARG A 1 101 ? 13.287 13.925 3.715 1.00 67.69 101 ARG A CA 1
ATOM 813 C C . ARG A 1 101 ? 13.812 13.951 2.285 1.00 67.69 101 ARG A C 1
ATOM 815 O O . ARG A 1 101 ? 13.217 14.580 1.413 1.00 67.69 101 ARG A O 1
ATOM 822 N N . ASN A 1 102 ? 14.881 13.203 2.008 1.00 78.88 102 ASN A N 1
ATOM 823 C CA . ASN A 1 102 ? 15.279 12.893 0.633 1.00 78.88 102 ASN A CA 1
ATOM 824 C C . ASN A 1 102 ? 14.228 11.962 -0.005 1.00 78.88 102 ASN A C 1
ATOM 826 O O . ASN A 1 102 ? 14.398 10.744 -0.054 1.00 78.88 102 ASN A O 1
ATOM 830 N N . ILE A 1 103 ? 13.112 12.544 -0.454 1.00 80.69 103 ILE A N 1
ATOM 831 C CA . ILE A 1 103 ? 11.955 11.831 -1.009 1.00 80.69 103 ILE A CA 1
ATOM 832 C C . ILE A 1 103 ? 12.372 11.001 -2.231 1.00 80.69 103 ILE A C 1
ATOM 834 O O . ILE A 1 103 ? 11.956 9.851 -2.362 1.00 80.69 103 ILE A O 1
ATOM 838 N N . ALA A 1 104 ? 13.238 11.546 -3.087 1.00 83.94 104 ALA A N 1
ATOM 839 C CA . ALA A 1 104 ? 13.740 10.843 -4.263 1.00 83.94 104 ALA A CA 1
ATOM 840 C C . ALA A 1 104 ? 14.544 9.590 -3.881 1.00 83.94 104 ALA A C 1
ATOM 842 O O . ALA A 1 104 ? 14.305 8.518 -4.432 1.00 83.94 104 ALA A O 1
ATOM 843 N N . GLY A 1 105 ? 15.457 9.703 -2.910 1.00 86.19 105 GLY A N 1
ATOM 844 C CA . GLY A 1 105 ? 16.218 8.565 -2.388 1.00 86.19 105 GLY A CA 1
ATOM 845 C C . GLY A 1 105 ? 15.323 7.519 -1.723 1.00 86.19 105 GLY A C 1
ATOM 846 O O . GLY A 1 105 ? 15.461 6.329 -2.000 1.00 86.19 105 GLY A O 1
ATOM 847 N N . PHE A 1 106 ? 14.352 7.963 -0.920 1.00 87.50 106 PHE A N 1
ATOM 848 C CA . PHE A 1 106 ? 13.361 7.093 -0.286 1.00 87.50 106 PHE A CA 1
ATOM 849 C C . PHE A 1 106 ? 12.582 6.268 -1.320 1.00 87.50 106 PHE A C 1
ATOM 851 O O . PHE A 1 106 ? 12.544 5.041 -1.231 1.00 87.50 106 PHE A O 1
ATOM 858 N N . PHE A 1 107 ? 11.998 6.918 -2.332 1.00 88.06 107 PHE A N 1
ATOM 859 C CA . PHE A 1 107 ? 11.227 6.215 -3.358 1.00 88.06 107 PHE A CA 1
ATOM 860 C C . PHE A 1 107 ? 12.102 5.377 -4.287 1.00 88.06 107 PHE A C 1
ATOM 862 O O . PHE A 1 107 ? 11.653 4.322 -4.726 1.00 88.06 107 PHE A O 1
ATOM 869 N N . PHE A 1 108 ? 13.350 5.777 -4.542 1.00 90.44 108 PHE A N 1
ATOM 870 C CA . PHE A 1 108 ? 14.294 4.943 -5.284 1.00 90.44 108 PHE A CA 1
ATOM 871 C C . PHE A 1 108 ? 14.614 3.644 -4.530 1.00 90.44 108 PHE A C 1
ATOM 873 O O . PHE A 1 108 ? 14.627 2.573 -5.131 1.00 90.44 108 PHE A O 1
ATOM 880 N N . GLN A 1 109 ? 14.805 3.703 -3.207 1.00 91.00 109 GLN A N 1
ATOM 881 C CA . GLN A 1 109 ? 15.004 2.493 -2.406 1.00 91.00 109 GLN A CA 1
ATOM 882 C C . GLN A 1 109 ? 13.760 1.594 -2.420 1.00 91.00 109 GLN A C 1
ATOM 884 O O . GLN A 1 109 ? 13.884 0.383 -2.601 1.00 91.00 109 GLN A O 1
ATOM 889 N N . ARG A 1 110 ? 12.553 2.165 -2.285 1.00 92.81 110 ARG A N 1
ATOM 890 C CA . ARG A 1 110 ? 11.306 1.386 -2.410 1.00 92.81 110 ARG A CA 1
ATOM 891 C C . ARG A 1 110 ? 11.151 0.778 -3.802 1.00 92.81 110 ARG A C 1
ATOM 893 O O . ARG A 1 110 ? 10.714 -0.359 -3.916 1.00 92.81 110 ARG A O 1
ATOM 900 N N . PHE A 1 111 ? 11.571 1.489 -4.843 1.00 93.06 111 PHE A N 1
ATOM 901 C CA . PHE A 1 111 ? 11.592 0.974 -6.206 1.00 93.06 111 PHE A CA 1
ATOM 902 C C . PHE A 1 111 ? 12.560 -0.203 -6.381 1.00 93.06 111 PHE A C 1
ATOM 904 O O . PHE A 1 111 ? 12.186 -1.197 -7.002 1.00 93.06 111 PHE A O 1
ATOM 911 N N . ARG A 1 112 ? 13.762 -0.143 -5.787 1.00 93.69 112 ARG A N 1
ATOM 912 C CA . ARG A 1 112 ? 14.671 -1.300 -5.749 1.00 93.69 112 ARG A CA 1
ATOM 913 C C . ARG A 1 112 ? 13.999 -2.487 -5.069 1.00 93.69 112 ARG A C 1
ATOM 915 O O . ARG A 1 112 ? 13.986 -3.572 -5.634 1.00 93.69 112 ARG A O 1
ATOM 922 N N . ASN A 1 113 ? 13.392 -2.284 -3.900 1.00 94.12 113 ASN A N 1
ATOM 923 C CA . ASN A 1 113 ? 12.674 -3.356 -3.206 1.00 94.12 113 ASN A CA 1
ATOM 924 C C . ASN A 1 113 ? 11.533 -3.914 -4.074 1.00 94.12 113 ASN A C 1
ATOM 926 O O . ASN A 1 113 ? 11.355 -5.121 -4.167 1.00 94.12 113 ASN A O 1
ATOM 930 N N . PHE A 1 114 ? 10.803 -3.056 -4.787 1.00 95.25 114 PHE A N 1
ATOM 931 C CA . PHE A 1 114 ? 9.729 -3.486 -5.681 1.00 95.25 114 PHE A CA 1
ATOM 932 C C . PHE A 1 114 ? 10.228 -4.391 -6.815 1.00 95.25 114 PHE A C 1
ATOM 934 O O . PHE A 1 114 ? 9.550 -5.351 -7.168 1.00 95.25 114 PHE A O 1
ATOM 941 N N . CYS A 1 115 ? 11.431 -4.126 -7.331 1.00 94.81 115 CYS A N 1
ATOM 942 C CA . CYS A 1 115 ? 12.067 -4.938 -8.367 1.00 94.81 115 CYS A CA 1
ATOM 943 C C . CYS A 1 115 ? 12.792 -6.182 -7.831 1.00 94.81 115 CYS A C 1
ATOM 945 O O . CYS A 1 115 ? 13.106 -7.063 -8.623 1.00 94.81 115 CYS A O 1
ATOM 947 N N . CYS A 1 116 ? 13.119 -6.250 -6.534 1.00 95.12 116 CYS A N 1
ATOM 948 C CA . CYS A 1 116 ? 14.114 -7.207 -6.026 1.00 95.12 116 CYS A CA 1
ATOM 949 C C . CYS A 1 116 ? 13.709 -7.992 -4.769 1.00 95.12 116 CYS A C 1
ATOM 951 O O . CYS A 1 116 ? 14.387 -8.956 -4.438 1.00 95.12 116 CYS A O 1
ATOM 953 N N . SER A 1 117 ? 12.657 -7.604 -4.044 1.00 94.06 117 SER A N 1
ATOM 954 C CA . SER A 1 117 ? 12.254 -8.261 -2.784 1.00 94.06 117 SER A CA 1
ATOM 955 C C . SER A 1 117 ? 11.317 -9.453 -2.987 1.00 94.06 117 SER A C 1
ATOM 957 O O . SER A 1 117 ? 11.118 -10.250 -2.079 1.00 94.06 117 SER A O 1
ATOM 959 N N . THR A 1 118 ? 10.731 -9.584 -4.176 1.00 95.31 118 THR A N 1
ATOM 960 C CA . THR A 1 118 ? 9.887 -10.720 -4.566 1.00 95.31 118 THR A CA 1
ATOM 961 C C . THR A 1 118 ? 10.241 -11.142 -5.986 1.00 95.31 118 THR A C 1
ATOM 963 O O . THR A 1 118 ? 10.772 -10.332 -6.752 1.00 95.31 118 THR A O 1
ATOM 966 N N . VAL A 1 119 ? 9.938 -12.391 -6.351 1.00 95.56 119 VAL A N 1
ATOM 967 C CA . VAL A 1 119 ? 10.145 -12.876 -7.722 1.00 95.56 119 VAL A CA 1
ATOM 968 C C . VAL A 1 119 ? 9.281 -12.051 -8.679 1.00 95.56 119 VAL A C 1
ATOM 970 O O . VAL A 1 119 ? 8.050 -12.131 -8.642 1.00 95.56 119 VAL A O 1
ATOM 973 N N . SER A 1 120 ? 9.917 -11.251 -9.538 1.00 95.56 120 SER A N 1
ATOM 974 C CA . SER A 1 120 ? 9.262 -10.258 -10.406 1.00 95.56 120 SER A CA 1
ATOM 975 C C . SER A 1 120 ? 8.231 -10.907 -11.328 1.00 95.56 120 SER A C 1
ATOM 977 O O . SER A 1 120 ? 7.137 -10.376 -11.549 1.00 95.56 120 SER A O 1
ATOM 979 N N . ARG A 1 121 ? 8.538 -12.117 -11.808 1.00 95.75 121 ARG A N 1
ATOM 980 C CA . ARG A 1 121 ? 7.656 -12.943 -12.640 1.00 95.75 121 ARG A CA 1
ATOM 981 C C . ARG A 1 121 ? 6.324 -13.302 -11.975 1.00 95.75 121 ARG A C 1
ATOM 983 O O . ARG A 1 121 ? 5.340 -13.497 -12.677 1.00 95.75 121 ARG A O 1
ATOM 990 N N . ARG A 1 122 ? 6.266 -13.321 -10.638 1.00 94.56 122 ARG A N 1
ATOM 991 C CA . ARG A 1 122 ? 5.063 -13.608 -9.831 1.00 94.56 122 ARG A CA 1
ATOM 992 C C . ARG A 1 122 ? 4.444 -12.351 -9.200 1.00 94.56 122 ARG A C 1
ATOM 994 O O . ARG A 1 122 ? 3.494 -12.442 -8.425 1.00 94.56 122 ARG A O 1
ATOM 1001 N N . ASN A 1 123 ? 4.974 -11.164 -9.506 1.00 95.75 123 ASN A N 1
ATOM 1002 C CA . ASN A 1 123 ? 4.507 -9.897 -8.951 1.00 95.75 123 ASN A CA 1
ATOM 1003 C C . ASN A 1 123 ? 3.666 -9.116 -9.977 1.00 95.75 123 ASN A C 1
ATOM 1005 O O . ASN A 1 123 ? 4.200 -8.380 -10.812 1.00 95.75 123 ASN A O 1
ATOM 1009 N N . TYR A 1 124 ? 2.335 -9.236 -9.899 1.00 95.06 124 TYR A N 1
ATOM 1010 C CA . TYR A 1 124 ? 1.445 -8.514 -10.818 1.00 95.06 124 TYR A CA 1
ATOM 1011 C C . TYR A 1 124 ? 1.496 -7.000 -10.657 1.00 95.06 124 TYR A C 1
ATOM 1013 O O . TYR A 1 124 ? 1.315 -6.302 -11.651 1.00 95.06 124 TYR A O 1
ATOM 1021 N N . TYR A 1 125 ? 1.750 -6.471 -9.454 1.00 95.06 125 TYR A N 1
ATOM 1022 C CA . TYR A 1 125 ? 1.867 -5.025 -9.276 1.00 95.06 125 TYR A CA 1
ATOM 1023 C C . TYR A 1 125 ? 3.047 -4.486 -10.082 1.00 95.06 125 TYR A C 1
ATOM 1025 O O . TYR A 1 125 ? 2.918 -3.449 -10.735 1.00 95.06 125 TYR A O 1
ATOM 1033 N N . LEU A 1 126 ? 4.184 -5.189 -10.068 1.00 95.19 126 LEU A N 1
ATOM 1034 C CA . LEU A 1 126 ? 5.377 -4.791 -10.816 1.00 95.19 126 LEU A CA 1
ATOM 1035 C C . LEU A 1 126 ? 5.137 -4.867 -12.325 1.00 95.19 126 LEU A C 1
ATOM 1037 O O . LEU A 1 126 ? 5.392 -3.895 -13.039 1.00 95.19 126 LEU A O 1
ATOM 1041 N N . GLN A 1 127 ? 4.578 -5.982 -12.804 1.00 94.81 127 GLN A N 1
ATOM 1042 C CA . GLN A 1 127 ? 4.235 -6.154 -14.221 1.00 94.81 127 GLN A CA 1
ATOM 1043 C C . GLN A 1 127 ? 3.256 -5.081 -14.691 1.00 94.81 127 GLN A C 1
ATOM 1045 O O . GLN A 1 127 ? 3.487 -4.431 -15.710 1.00 94.81 127 GLN A O 1
ATOM 1050 N N . TYR A 1 128 ? 2.211 -4.824 -13.906 1.00 93.00 128 TYR A N 1
ATOM 1051 C CA . TYR A 1 128 ? 1.234 -3.791 -14.206 1.00 93.00 128 TYR A CA 1
ATOM 1052 C C . TYR A 1 128 ? 1.858 -2.391 -14.192 1.00 93.00 128 TYR A C 1
ATOM 1054 O O . TYR A 1 128 ? 1.628 -1.608 -15.109 1.00 93.00 128 TYR A O 1
ATOM 1062 N N . THR A 1 129 ? 2.723 -2.085 -13.223 1.00 92.75 129 THR A N 1
ATOM 1063 C CA . THR A 1 129 ? 3.413 -0.787 -13.153 1.00 92.75 129 THR A CA 1
ATOM 1064 C C . THR A 1 129 ? 4.287 -0.555 -14.380 1.00 92.75 129 THR A C 1
ATOM 1066 O O . THR A 1 129 ? 4.284 0.543 -14.941 1.00 92.75 129 THR A O 1
ATOM 1069 N N . PHE A 1 130 ? 5.026 -1.571 -14.828 1.00 92.12 130 PHE A N 1
ATOM 1070 C CA . PHE A 1 130 ? 5.924 -1.435 -15.970 1.00 92.12 130 PHE A CA 1
ATOM 1071 C C . PHE A 1 130 ? 5.239 -1.547 -17.313 1.00 92.12 130 PHE A C 1
ATOM 1073 O O . PHE A 1 130 ? 5.658 -0.840 -18.217 1.00 92.12 130 PHE A O 1
ATOM 1080 N N . PHE A 1 131 ? 4.212 -2.373 -17.477 1.00 91.44 131 PHE A N 1
ATOM 1081 C CA . PHE A 1 131 ? 3.659 -2.691 -18.798 1.00 91.44 131 PHE A CA 1
ATOM 1082 C C . PHE A 1 131 ? 2.172 -2.387 -18.935 1.00 91.44 131 PHE A C 1
ATOM 1084 O O . PHE A 1 131 ? 1.623 -2.559 -20.021 1.00 91.44 131 PHE A O 1
ATOM 1091 N N . ASN A 1 132 ? 1.526 -1.902 -17.872 1.00 9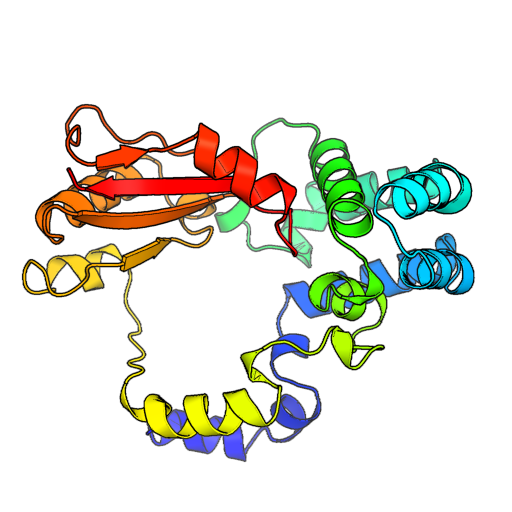0.31 132 ASN A N 1
ATOM 1092 C CA . ASN A 1 132 ? 0.090 -1.632 -17.823 1.00 90.31 132 ASN A CA 1
ATOM 1093 C C . ASN A 1 132 ? -0.770 -2.874 -18.130 1.00 90.31 132 ASN A C 1
ATOM 1095 O O . ASN A 1 132 ? -1.885 -2.756 -18.636 1.00 90.31 132 ASN A O 1
ATOM 1099 N N . ARG A 1 133 ? -0.213 -4.065 -17.877 1.00 90.00 133 ARG A N 1
ATOM 1100 C CA . ARG A 1 133 ? -0.839 -5.380 -18.049 1.00 90.00 133 ARG A CA 1
ATOM 1101 C C . ARG A 1 133 ? -0.072 -6.434 -17.252 1.00 90.00 133 ARG A C 1
ATOM 1103 O O . ARG A 1 133 ? 1.114 -6.254 -16.977 1.00 90.00 133 ARG A O 1
ATOM 1110 N N . VAL A 1 134 ? -0.737 -7.538 -16.933 1.00 92.00 134 VAL A N 1
ATOM 1111 C CA . VAL A 1 134 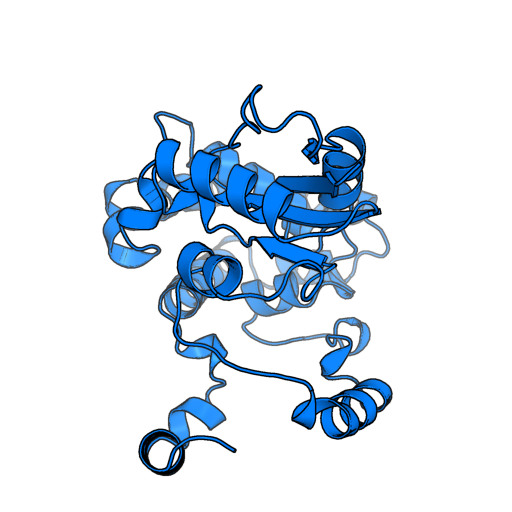? -0.076 -8.759 -16.454 1.00 92.00 134 VAL A CA 1
ATOM 1112 C C . VAL A 1 134 ? 0.507 -9.481 -17.669 1.00 92.00 134 VAL A C 1
ATOM 1114 O O . VAL A 1 134 ? -0.171 -9.622 -18.685 1.00 92.00 134 VAL A O 1
ATOM 1117 N N . LEU A 1 135 ? 1.779 -9.863 -17.595 1.00 93.44 135 LEU A N 1
ATOM 1118 C CA . LEU A 1 135 ? 2.501 -10.523 -18.686 1.00 93.44 135 LEU A CA 1
ATOM 1119 C C . LEU A 1 135 ? 2.474 -12.044 -18.551 1.00 93.44 135 LEU A C 1
ATOM 1121 O O . LEU A 1 135 ? 2.437 -12.744 -19.558 1.00 93.44 135 LEU A O 1
ATOM 1125 N N . PHE A 1 136 ? 2.502 -12.532 -17.312 1.00 93.62 136 PHE A N 1
ATOM 1126 C CA . PHE A 1 136 ? 2.689 -13.941 -16.995 1.00 93.62 136 PHE A CA 1
ATOM 1127 C C . PHE A 1 136 ? 1.496 -14.475 -16.186 1.00 93.62 136 PHE A C 1
ATOM 1129 O O . PHE A 1 136 ? 1.133 -13.849 -15.183 1.00 93.62 136 PHE A O 1
ATOM 1136 N N . PRO A 1 137 ? 0.870 -15.599 -16.586 1.00 90.69 137 PRO A N 1
ATOM 1137 C CA . PRO A 1 137 ? -0.280 -16.172 -15.880 1.00 90.69 137 PRO A CA 1
ATOM 1138 C C . PRO A 1 137 ? -0.033 -16.451 -14.391 1.00 90.69 137 PRO A C 1
ATOM 1140 O O . PRO A 1 137 ? -0.923 -16.259 -13.572 1.00 90.69 137 PRO A O 1
ATOM 1143 N N . GLU A 1 138 ? 1.183 -16.837 -14.014 1.00 90.75 138 GLU A N 1
ATOM 1144 C CA . GLU A 1 138 ? 1.596 -17.101 -12.631 1.00 90.75 138 GLU A CA 1
ATOM 1145 C C . GLU A 1 138 ? 1.627 -15.854 -11.735 1.00 90.75 138 GLU A C 1
ATOM 1147 O O . GLU A 1 138 ? 1.703 -15.978 -10.513 1.00 90.75 138 GLU A O 1
ATOM 1152 N N . ALA A 1 139 ? 1.566 -14.652 -12.312 1.00 93.50 139 ALA A N 1
ATOM 1153 C CA . ALA A 1 139 ? 1.373 -13.427 -11.549 1.00 93.50 139 ALA A CA 1
ATOM 1154 C C . ALA A 1 139 ? -0.102 -13.088 -11.335 1.00 93.50 139 ALA A C 1
ATOM 1156 O O . ALA A 1 139 ? -0.377 -12.190 -10.544 1.00 93.50 139 ALA A O 1
ATOM 1157 N N . LEU A 1 140 ? -1.042 -13.749 -12.022 1.00 90.94 140 LEU A N 1
ATOM 1158 C CA . LEU A 1 140 ? -2.459 -13.397 -11.969 1.00 90.94 140 LEU A CA 1
ATOM 1159 C C . LEU A 1 140 ? -2.932 -13.323 -10.502 1.00 90.94 140 LEU A C 1
ATOM 1161 O O . LEU A 1 140 ? -2.778 -14.311 -9.774 1.00 90.94 140 LEU A O 1
ATOM 1165 N N . PRO A 1 141 ? -3.482 -12.172 -10.056 1.00 88.44 141 PRO A N 1
ATOM 1166 C CA . PRO A 1 141 ? -3.970 -12.013 -8.694 1.00 88.44 141 PRO A CA 1
ATOM 1167 C C . PRO A 1 141 ? -4.919 -13.138 -8.313 1.00 88.44 141 PRO A C 1
ATOM 1169 O O . PRO A 1 141 ? -5.707 -13.582 -9.149 1.00 88.44 141 PRO A O 1
ATOM 1172 N N . GLU A 1 142 ? -4.883 -13.554 -7.047 1.00 85.94 142 GLU A N 1
ATOM 1173 C CA . GLU A 1 142 ? -5.650 -14.709 -6.583 1.00 85.94 142 GLU A CA 1
ATOM 1174 C C . GLU A 1 142 ? -7.133 -14.535 -6.935 1.00 85.94 142 GLU A C 1
ATOM 1176 O O . GLU A 1 142 ? -7.716 -15.412 -7.547 1.00 85.94 142 GLU A O 1
ATOM 1181 N N . PHE A 1 143 ? -7.707 -13.348 -6.708 1.00 82.62 143 PHE A N 1
ATOM 1182 C CA . PHE A 1 143 ? -9.112 -13.038 -7.008 1.00 82.62 143 PHE A CA 1
ATOM 1183 C C . PHE A 1 143 ? -9.502 -13.047 -8.501 1.00 82.62 143 PHE A C 1
ATOM 1185 O O . PHE A 1 143 ? -10.691 -12.999 -8.803 1.00 82.62 143 PHE A O 1
ATOM 1192 N N . LEU A 1 144 ? -8.539 -13.082 -9.430 1.00 82.50 144 LEU A N 1
ATOM 1193 C CA . LEU A 1 144 ? -8.789 -13.187 -10.876 1.00 82.50 144 LEU A CA 1
ATOM 1194 C C . LEU A 1 144 ? -8.578 -14.606 -11.417 1.00 82.50 144 LEU A C 1
ATOM 1196 O O . LEU A 1 144 ? -8.889 -14.866 -12.578 1.00 82.50 144 LEU A O 1
ATOM 1200 N N . GLN A 1 145 ? -8.046 -15.523 -10.611 1.00 85.00 145 GLN A N 1
ATOM 1201 C CA . GLN A 1 145 ? -7.904 -16.918 -11.010 1.00 85.00 145 GLN A CA 1
ATOM 1202 C C . GLN A 1 145 ? -9.280 -17.615 -10.978 1.00 85.00 145 GLN A C 1
ATOM 1204 O O . GLN A 1 145 ? -10.064 -17.356 -10.060 1.00 85.00 145 GLN A O 1
ATOM 1209 N N . PRO A 1 146 ? -9.584 -18.529 -11.923 1.00 81.44 146 PRO A N 1
ATOM 1210 C CA . PRO A 1 146 ? -10.912 -19.142 -12.037 1.00 81.44 146 PRO A CA 1
ATOM 1211 C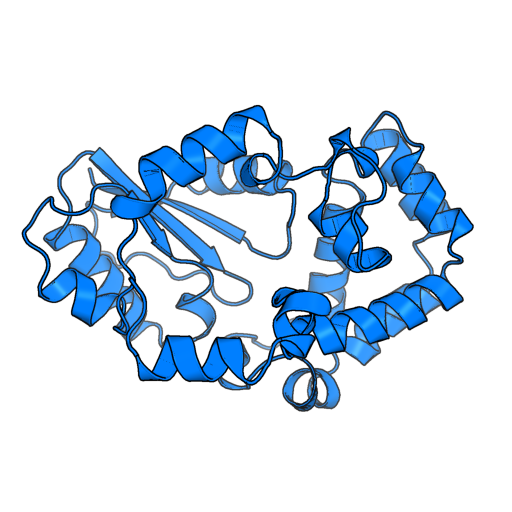 C . PRO A 1 146 ? -11.445 -19.754 -10.732 1.00 81.44 146 PRO A C 1
ATOM 1213 O O . PRO A 1 146 ? -12.587 -19.511 -10.355 1.00 81.44 146 PRO A O 1
ATOM 1216 N N . SER A 1 147 ? -10.599 -20.468 -9.983 1.00 79.38 147 SER A N 1
ATOM 1217 C CA . SER A 1 147 ? -10.968 -21.110 -8.710 1.00 79.38 147 SER A CA 1
ATOM 1218 C C . SER A 1 147 ? -11.394 -20.123 -7.613 1.00 79.38 147 SER A C 1
ATOM 1220 O O . SER A 1 147 ? -12.208 -20.451 -6.746 1.00 79.38 147 SER A O 1
ATOM 1222 N N . PHE A 1 148 ? -10.867 -18.900 -7.637 1.00 85.62 148 PHE A N 1
ATOM 1223 C CA . PHE A 1 148 ? -11.203 -17.857 -6.671 1.00 85.62 148 PHE A CA 1
ATOM 1224 C C . PHE A 1 148 ? -12.337 -16.955 -7.153 1.00 85.62 148 PHE A C 1
ATOM 1226 O O . PHE A 1 148 ? -13.042 -16.394 -6.315 1.00 85.62 148 PHE A O 1
ATOM 1233 N N . HIS A 1 149 ? -12.545 -16.836 -8.467 1.00 84.06 149 HIS A N 1
ATOM 1234 C CA . HIS A 1 149 ? -13.661 -16.085 -9.034 1.00 84.06 149 HIS A CA 1
ATOM 1235 C C . HIS A 1 149 ? -15.007 -16.617 -8.519 1.00 84.06 149 HIS A C 1
ATOM 1237 O O . HIS A 1 149 ? -15.817 -15.847 -8.004 1.00 84.06 149 HIS A O 1
ATOM 1243 N N . ASP A 1 150 ? -15.214 -17.934 -8.540 1.00 84.38 150 ASP A N 1
ATOM 1244 C CA . ASP A 1 150 ? -16.458 -18.542 -8.049 1.00 84.38 150 ASP A CA 1
ATOM 1245 C C . ASP A 1 150 ? -16.655 -18.305 -6.545 1.00 84.38 150 ASP A C 1
ATOM 1247 O O . ASP A 1 150 ? -17.758 -18.003 -6.075 1.00 84.38 150 ASP A O 1
ATOM 1251 N N . SER A 1 151 ? -15.558 -18.358 -5.782 1.00 87.88 151 SER A N 1
ATOM 1252 C CA . SER A 1 151 ? -15.560 -18.019 -4.357 1.00 87.88 151 SER A CA 1
ATOM 1253 C C . SER A 1 151 ? -15.921 -16.550 -4.126 1.00 87.88 151 SER A C 1
ATOM 1255 O O . SER A 1 151 ? -16.690 -16.249 -3.210 1.00 87.88 151 SER A O 1
ATOM 1257 N N . PHE A 1 152 ? -15.406 -15.633 -4.948 1.00 85.38 152 PHE A N 1
ATOM 1258 C CA . PHE A 1 152 ? -15.749 -14.215 -4.894 1.00 85.38 152 PHE A CA 1
ATOM 1259 C C . PHE A 1 152 ? -17.233 -13.990 -5.200 1.00 85.38 152 PHE A C 1
ATOM 1261 O O . PHE A 1 152 ? -17.923 -13.374 -4.389 1.00 85.38 152 PHE A O 1
ATOM 1268 N N . VAL A 1 153 ? -17.756 -14.550 -6.297 1.00 85.00 153 VAL A N 1
ATOM 1269 C CA . VAL A 1 153 ? -19.174 -14.420 -6.677 1.00 85.00 153 VAL A CA 1
ATOM 1270 C C . VAL A 1 153 ? -20.082 -14.922 -5.555 1.00 85.00 153 VAL A C 1
ATOM 1272 O O . VAL A 1 153 ? -20.982 -14.194 -5.128 1.00 85.00 153 VAL A O 1
ATOM 1275 N N . LYS A 1 154 ? -19.793 -16.104 -4.993 1.00 87.75 154 LYS A N 1
ATOM 1276 C CA . LYS A 1 154 ? -20.548 -16.685 -3.869 1.00 87.75 154 LYS A CA 1
ATOM 1277 C C . LYS A 1 154 ? -20.569 -15.793 -2.622 1.00 87.75 154 LYS A C 1
ATOM 1279 O O . LYS A 1 154 ? -21.549 -15.805 -1.883 1.00 87.75 154 LYS A O 1
ATOM 1284 N N . ASN A 1 155 ? -19.494 -15.049 -2.360 1.00 89.25 155 ASN A N 1
ATOM 1285 C CA . ASN A 1 155 ? -19.364 -14.198 -1.174 1.00 89.25 155 ASN A CA 1
ATOM 1286 C C . ASN A 1 155 ? -19.645 -12.713 -1.446 1.00 89.25 155 ASN A C 1
ATOM 1288 O O . ASN A 1 155 ? -19.582 -11.915 -0.514 1.00 89.25 155 ASN A O 1
ATOM 1292 N N . SER A 1 156 ? -19.976 -12.329 -2.679 1.00 86.94 156 SER A N 1
ATOM 1293 C CA . SER A 1 156 ? -20.194 -10.929 -3.070 1.00 86.94 156 SER A CA 1
ATOM 1294 C C . SER A 1 156 ? -21.286 -10.231 -2.248 1.00 86.94 156 SER A C 1
ATOM 1296 O O . SER A 1 156 ? -21.180 -9.042 -1.962 1.00 86.94 156 SER A O 1
ATOM 1298 N N . THR A 1 157 ? -22.289 -10.977 -1.777 1.00 89.19 157 THR A N 1
ATOM 1299 C CA . THR A 1 157 ? -23.371 -10.480 -0.908 1.00 89.19 157 THR A CA 1
ATOM 1300 C C . THR A 1 157 ? -22.932 -10.175 0.526 1.00 89.19 157 THR A C 1
ATOM 1302 O O . THR A 1 157 ? -23.701 -9.597 1.287 1.00 89.19 157 THR A O 1
ATOM 1305 N N . ARG A 1 158 ? -21.704 -10.545 0.909 1.00 91.50 158 ARG A N 1
ATOM 1306 C CA . ARG A 1 158 ? -21.109 -10.270 2.228 1.00 91.50 158 ARG A CA 1
ATOM 1307 C C . ARG A 1 158 ? -20.251 -9.003 2.235 1.00 91.50 158 ARG A C 1
ATOM 1309 O O . ARG A 1 158 ? -19.576 -8.735 3.226 1.00 91.50 158 ARG A O 1
ATOM 1316 N N . ILE A 1 159 ? -20.232 -8.264 1.127 1.00 89.50 159 ILE A N 1
ATOM 1317 C CA . ILE A 1 159 ? -19.481 -7.020 0.984 1.00 89.50 159 ILE A CA 1
ATOM 1318 C C . ILE A 1 159 ? -20.457 -5.858 1.120 1.00 89.50 159 ILE A C 1
ATOM 1320 O O . ILE A 1 159 ? -21.407 -5.732 0.350 1.00 89.50 159 ILE A O 1
ATOM 1324 N N . GLU A 1 160 ? -20.195 -4.997 2.096 1.00 88.75 160 GLU A N 1
ATOM 1325 C CA . GLU A 1 160 ? -20.938 -3.763 2.308 1.00 88.75 160 GLU A CA 1
ATOM 1326 C C . GLU A 1 160 ? -20.041 -2.567 1.977 1.00 88.75 160 GLU A C 1
ATOM 1328 O O . GLU A 1 160 ? -18.899 -2.489 2.434 1.00 88.75 160 GLU A O 1
ATOM 1333 N N . TYR A 1 161 ? -20.568 -1.629 1.192 1.00 88.31 161 TYR A N 1
ATOM 1334 C CA . TYR A 1 161 ? -19.908 -0.364 0.890 1.00 88.31 161 TYR A CA 1
ATOM 1335 C C . TYR A 1 161 ? -20.552 0.739 1.724 1.00 88.31 161 TYR A C 1
ATOM 1337 O O . TYR A 1 161 ? -21.770 0.896 1.710 1.00 88.31 161 TYR A O 1
ATOM 1345 N N . ARG A 1 162 ? -19.730 1.511 2.439 1.00 89.31 162 ARG A N 1
ATOM 1346 C CA . ARG A 1 162 ? -20.178 2.657 3.234 1.00 89.31 162 ARG A CA 1
ATOM 1347 C C . ARG A 1 162 ? -19.405 3.896 2.821 1.00 89.31 162 ARG A C 1
ATOM 1349 O O . ARG A 1 162 ? -18.176 3.898 2.868 1.00 89.31 162 ARG A O 1
ATOM 1356 N N . LEU A 1 163 ? -20.127 4.952 2.464 1.00 91.81 163 LEU A N 1
ATOM 1357 C CA . LEU A 1 163 ? -19.554 6.283 2.309 1.00 91.81 163 LEU A CA 1
ATOM 1358 C C . LEU A 1 163 ? -19.501 6.953 3.689 1.00 91.81 163 LEU A C 1
ATOM 1360 O O . LEU A 1 163 ? -20.414 7.672 4.079 1.00 91.81 163 LEU A O 1
ATOM 1364 N N . ALA A 1 164 ? -18.458 6.649 4.457 1.00 92.38 164 ALA A N 1
ATOM 1365 C CA . ALA A 1 164 ? -18.244 7.184 5.799 1.00 92.38 164 ALA A CA 1
ATOM 1366 C C . ALA A 1 164 ? -16.749 7.204 6.140 1.00 92.38 164 ALA A C 1
ATOM 1368 O O . ALA A 1 164 ? -15.965 6.453 5.554 1.00 92.38 164 ALA A O 1
ATOM 1369 N N . SER A 1 165 ? -16.352 8.031 7.111 1.00 93.62 165 SER A N 1
ATOM 1370 C CA . SER A 1 165 ? -15.015 7.925 7.698 1.00 93.62 165 SER A CA 1
ATOM 1371 C C . SER A 1 165 ? -14.911 6.683 8.594 1.00 93.62 165 SER A C 1
ATOM 1373 O O . SER A 1 165 ? -15.923 6.098 8.997 1.00 93.62 165 SER A O 1
ATOM 1375 N N . PHE A 1 166 ? -13.683 6.277 8.930 1.00 94.00 166 PHE A N 1
ATOM 1376 C CA . PHE A 1 166 ? -13.466 5.172 9.867 1.00 94.00 166 PHE A CA 1
ATOM 1377 C C . PHE A 1 166 ? -14.022 5.497 11.256 1.00 94.00 166 PHE A C 1
ATOM 1379 O O . PHE A 1 166 ? -14.609 4.629 11.896 1.00 94.00 166 PHE A O 1
ATOM 1386 N N . GLU A 1 167 ? -13.873 6.746 11.693 1.00 94.81 167 GLU A N 1
ATOM 1387 C CA . GLU A 1 167 ? -14.381 7.255 12.961 1.00 94.81 167 GLU A CA 1
ATOM 1388 C C . GLU A 1 167 ? -15.901 7.108 13.023 1.00 94.81 167 GLU A C 1
ATOM 1390 O O . GLU A 1 167 ? -16.416 6.451 13.923 1.00 94.81 167 GLU A O 1
ATOM 1395 N N . THR A 1 168 ? -16.626 7.605 12.018 1.00 95.31 168 THR A N 1
ATOM 1396 C CA . THR A 1 168 ? -18.085 7.449 11.949 1.00 95.31 168 THR A CA 1
ATOM 1397 C C . THR A 1 168 ? -18.488 5.973 11.909 1.00 95.31 168 THR A C 1
ATOM 1399 O O . THR A 1 168 ? -19.352 5.544 12.674 1.00 95.31 168 THR A O 1
ATOM 1402 N N . ALA A 1 169 ? -17.849 5.171 11.051 1.00 94.88 169 ALA A N 1
ATOM 1403 C CA . ALA A 1 169 ? -18.196 3.762 10.891 1.00 94.88 169 ALA A CA 1
ATOM 1404 C C . ALA A 1 169 ? -17.998 2.950 12.181 1.00 94.88 169 ALA A C 1
ATOM 1406 O O . ALA A 1 169 ? -18.826 2.095 12.491 1.00 94.88 169 ALA A O 1
ATOM 1407 N N . LEU A 1 170 ? -16.928 3.214 12.937 1.00 95.81 170 LEU A N 1
ATOM 1408 C CA . LEU A 1 170 ? -16.650 2.538 14.203 1.00 95.81 170 LEU A CA 1
ATOM 1409 C C . LEU A 1 170 ? -17.488 3.102 15.356 1.00 95.81 170 LEU A C 1
ATOM 1411 O O . LEU A 1 170 ? -17.963 2.331 16.186 1.00 95.81 170 LEU A O 1
ATOM 1415 N N . GLN A 1 171 ? -17.730 4.415 15.411 1.00 95.75 171 GLN A N 1
ATOM 1416 C CA . GLN A 1 171 ? -18.513 5.050 16.477 1.00 95.75 171 GLN A CA 1
ATOM 1417 C C . GLN A 1 171 ? -19.926 4.470 16.568 1.00 95.75 171 GLN A C 1
ATOM 1419 O O . GLN A 1 171 ? -20.394 4.168 17.669 1.00 95.75 171 GLN A O 1
ATOM 1424 N N . PHE A 1 172 ? -20.563 4.243 15.420 1.00 94.88 172 PHE A N 1
ATOM 1425 C CA . PHE A 1 172 ? -21.894 3.640 15.335 1.00 94.88 172 PHE A CA 1
ATOM 1426 C C . PHE A 1 172 ? -21.879 2.109 15.251 1.00 94.88 172 PHE A C 1
ATOM 1428 O O . PHE A 1 172 ? -22.941 1.489 15.254 1.00 94.88 172 PHE A O 1
ATOM 1435 N N . ALA A 1 173 ? -20.701 1.480 15.210 1.00 95.31 173 ALA A N 1
ATOM 1436 C CA . ALA A 1 173 ? -20.602 0.030 15.263 1.00 95.31 173 ALA A CA 1
ATOM 1437 C C . ALA A 1 173 ? -20.979 -0.493 16.652 1.00 95.31 173 ALA A C 1
ATOM 1439 O O . ALA A 1 173 ? -20.627 0.095 17.688 1.00 95.31 173 ALA A O 1
ATOM 1440 N N . VAL A 1 174 ? -21.646 -1.645 16.667 1.00 95.62 174 VAL A N 1
ATOM 1441 C CA . VAL A 1 174 ? -21.817 -2.430 17.891 1.00 95.62 174 VAL A CA 1
ATOM 1442 C C . VAL A 1 174 ? -20.440 -2.944 18.312 1.00 95.62 174 VAL A C 1
ATOM 1444 O O . VAL A 1 174 ? -19.615 -3.309 17.471 1.00 95.62 174 VAL A O 1
ATOM 1447 N N . GLN A 1 175 ? -20.160 -2.961 19.614 1.00 95.56 175 GLN A N 1
ATOM 1448 C CA . GLN A 1 175 ? -18.892 -3.485 20.116 1.00 95.56 175 GLN A CA 1
ATOM 1449 C C . GLN A 1 175 ? -18.692 -4.940 19.659 1.00 95.56 175 GLN A C 1
ATOM 1451 O O . GLN A 1 175 ? -19.608 -5.755 19.730 1.00 95.56 175 GLN A O 1
ATOM 1456 N N . GLY A 1 176 ? -17.497 -5.262 19.164 1.00 95.50 176 GLY A N 1
ATOM 1457 C CA . GLY A 1 176 ? -17.165 -6.593 18.650 1.00 95.50 176 GLY A CA 1
ATOM 1458 C C . GLY A 1 176 ? -17.665 -6.875 17.229 1.00 95.50 176 GLY A C 1
ATOM 1459 O O . GLY A 1 176 ? -17.345 -7.927 16.681 1.00 95.50 176 GLY A O 1
ATOM 1460 N N . GLN A 1 177 ? -18.380 -5.937 16.591 1.00 96.25 177 GLN A N 1
ATOM 1461 C CA . GLN A 1 177 ? -18.829 -6.081 15.200 1.00 96.25 177 GLN A CA 1
ATOM 1462 C C . GLN A 1 177 ? -17.660 -6.299 14.228 1.00 96.25 177 GLN A C 1
ATOM 1464 O O . GLN A 1 177 ? -17.785 -7.052 13.263 1.00 96.25 177 GLN A O 1
ATOM 1469 N N . PHE A 1 178 ? -16.515 -5.662 14.488 1.00 97.00 178 PHE A N 1
ATOM 1470 C CA . PHE A 1 178 ? -15.297 -5.826 13.702 1.00 97.00 178 PHE A CA 1
ATOM 1471 C C . PHE A 1 178 ? -14.199 -6.481 14.544 1.00 97.00 178 PHE A C 1
ATOM 1473 O O . PHE A 1 178 ? -13.872 -6.016 15.632 1.00 97.00 178 PHE A O 1
ATOM 1480 N N . ASN A 1 179 ? -13.583 -7.538 14.010 1.00 97.31 179 ASN A N 1
ATOM 1481 C CA . ASN A 1 179 ? -12.432 -8.216 14.622 1.00 97.31 179 ASN A CA 1
ATOM 1482 C C . ASN A 1 179 ? -11.140 -8.087 13.794 1.00 97.31 179 ASN A C 1
ATOM 1484 O O . ASN A 1 179 ? -10.071 -8.516 14.234 1.00 97.31 179 ASN A O 1
ATOM 1488 N N . LYS A 1 180 ? -11.232 -7.511 12.590 1.00 98.12 180 LYS A N 1
ATOM 1489 C CA . LYS A 1 180 ? -10.117 -7.245 11.680 1.00 98.12 180 LYS A CA 1
ATOM 1490 C C . LYS A 1 180 ? -10.306 -5.878 11.038 1.00 98.12 180 LYS A C 1
ATOM 1492 O O . LYS A 1 180 ? -11.333 -5.642 10.409 1.00 98.12 180 LYS A O 1
ATOM 1497 N N . ILE A 1 181 ? -9.315 -5.003 11.169 1.00 97.81 181 ILE A N 1
ATOM 1498 C CA . ILE A 1 181 ? -9.355 -3.642 10.622 1.00 97.81 181 ILE A CA 1
ATOM 1499 C C . ILE A 1 181 ? -8.111 -3.408 9.764 1.00 97.81 181 ILE A C 1
ATOM 1501 O O . ILE A 1 181 ? -6.986 -3.556 10.229 1.00 97.81 181 ILE A O 1
ATOM 1505 N N . HIS A 1 182 ? -8.297 -3.028 8.502 1.00 97.62 182 HIS A N 1
ATOM 1506 C CA . HIS A 1 182 ? -7.199 -2.617 7.629 1.00 97.62 182 HIS A CA 1
ATOM 1507 C C . HIS A 1 182 ? -7.266 -1.107 7.426 1.00 97.62 182 HIS A C 1
ATOM 1509 O O . HIS A 1 182 ? -8.040 -0.604 6.615 1.00 97.62 182 HIS A O 1
ATOM 1515 N N . LEU A 1 183 ? -6.428 -0.393 8.168 1.00 96.56 183 LEU A N 1
ATOM 1516 C CA . LEU A 1 183 ? -6.152 1.007 7.921 1.00 96.56 183 LEU A CA 1
ATOM 1517 C C . LEU A 1 183 ? -5.116 1.036 6.798 1.00 96.56 183 LEU A C 1
ATOM 1519 O O . LEU A 1 183 ? -3.950 0.687 6.996 1.00 96.56 183 LEU A O 1
ATOM 1523 N N . SER A 1 184 ? -5.556 1.405 5.597 1.00 94.06 184 SER A N 1
ATOM 1524 C CA . SER A 1 184 ? -4.648 1.696 4.482 1.00 94.06 184 SER A CA 1
ATOM 1525 C C . SER A 1 184 ? -3.746 2.893 4.851 1.00 94.06 184 SER A C 1
ATOM 1527 O O . SER A 1 184 ? -3.500 3.180 6.019 1.00 94.06 184 SER A O 1
ATOM 1529 N N . ASN A 1 185 ? -3.269 3.672 3.890 1.00 92.38 185 ASN A N 1
ATOM 1530 C CA . ASN A 1 185 ? -2.428 4.834 4.172 1.00 92.38 185 ASN A CA 1
ATOM 1531 C C . ASN A 1 185 ? -3.153 6.051 4.761 1.00 92.38 185 ASN A C 1
ATOM 1533 O O . ASN A 1 185 ? -2.622 7.150 4.654 1.00 92.38 185 ASN A O 1
ATOM 1537 N N . ILE A 1 186 ? -4.327 5.884 5.384 1.00 92.50 186 ILE A N 1
ATOM 1538 C CA . ILE A 1 186 ? -5.175 6.982 5.878 1.00 92.50 186 ILE A CA 1
ATOM 1539 C C . ILE A 1 186 ? -4.436 7.914 6.846 1.00 92.50 186 ILE A C 1
ATOM 1541 O O . ILE A 1 186 ? -4.645 9.121 6.808 1.00 92.50 186 ILE A O 1
ATOM 1545 N N . GLY A 1 187 ? -3.497 7.384 7.636 1.00 90.94 187 GLY A N 1
ATOM 1546 C CA . GLY A 1 187 ? -2.668 8.179 8.542 1.00 90.94 187 GLY A CA 1
ATOM 1547 C C . GLY A 1 187 ? -1.834 9.256 7.835 1.00 90.94 187 GLY A C 1
ATOM 1548 O O . GLY A 1 187 ? -1.550 10.291 8.429 1.00 90.94 187 GLY A O 1
ATOM 1549 N N . ASP A 1 188 ? -1.477 9.079 6.562 1.00 90.06 188 ASP A N 1
ATOM 1550 C CA . ASP A 1 188 ? -0.770 10.123 5.808 1.00 90.06 188 ASP A CA 1
ATOM 1551 C C . ASP A 1 188 ? -1.678 11.326 5.464 1.00 90.06 188 ASP A C 1
ATOM 1553 O O . ASP A 1 188 ? -1.165 12.385 5.103 1.00 90.06 188 ASP A O 1
ATOM 1557 N N . TRP A 1 189 ? -3.002 11.175 5.603 1.00 89.94 189 TRP A N 1
ATOM 1558 C CA . TRP A 1 189 ? -4.031 12.144 5.198 1.00 89.94 189 TRP A CA 1
ATOM 1559 C C . TRP A 1 189 ? -4.716 12.855 6.362 1.00 89.94 189 TRP A C 1
ATOM 1561 O O . TRP A 1 189 ? -5.405 13.847 6.138 1.00 89.94 189 TRP A O 1
ATOM 1571 N N . ILE A 1 190 ? -4.554 12.356 7.589 1.00 90.94 190 ILE A N 1
ATOM 1572 C CA . ILE A 1 190 ? -5.221 12.907 8.773 1.00 90.94 190 ILE A CA 1
ATOM 1573 C C . ILE A 1 190 ? -4.213 13.437 9.803 1.00 90.94 190 ILE A C 1
ATOM 1575 O O . ILE A 1 190 ? -3.064 12.978 9.851 1.00 90.94 190 ILE A O 1
ATOM 1579 N N . PRO A 1 191 ? -4.599 14.414 10.644 1.00 91.56 191 PRO A N 1
ATOM 1580 C CA . PRO A 1 191 ? -3.762 14.885 11.742 1.00 91.56 191 PRO A CA 1
ATOM 1581 C C . PRO A 1 191 ? -3.449 13.782 12.763 1.00 91.56 191 PRO A C 1
ATOM 1583 O O . PRO A 1 191 ? -4.200 12.821 12.926 1.00 91.56 191 PRO A O 1
ATOM 1586 N N . LYS A 1 192 ? -2.358 13.961 13.520 1.00 92.69 192 LYS A N 1
ATOM 1587 C CA . LYS A 1 192 ? -1.969 13.049 14.615 1.00 92.69 192 LYS A CA 1
ATOM 1588 C C . LYS A 1 192 ? -3.081 12.866 15.650 1.00 92.69 192 LYS A C 1
ATOM 1590 O O . LYS A 1 192 ? -3.281 11.756 16.125 1.00 92.69 192 LYS A O 1
ATOM 1595 N N . GLN A 1 193 ? -3.801 13.944 15.962 1.00 93.94 193 GLN A N 1
ATOM 1596 C CA . GLN A 1 193 ? -4.904 13.926 16.921 1.00 93.94 193 GLN A CA 1
ATOM 1597 C C . GLN A 1 193 ? -6.048 13.015 16.452 1.00 93.94 193 GLN A C 1
ATOM 1599 O O . GLN A 1 193 ? -6.453 12.123 17.189 1.00 93.94 193 GLN A O 1
ATOM 1604 N N . SER A 1 194 ? -6.485 13.151 15.197 1.00 94.69 194 SER A N 1
ATOM 1605 C CA . SER A 1 194 ? -7.527 12.291 14.620 1.00 94.69 194 SER A CA 1
ATOM 1606 C C . SER A 1 194 ? -7.104 10.822 14.582 1.00 94.69 194 SER A C 1
ATOM 1608 O O . SER A 1 194 ? -7.894 9.933 14.883 1.00 94.69 194 SER A O 1
ATOM 1610 N N . MET A 1 195 ? -5.829 10.540 14.289 1.00 96.06 195 MET A N 1
ATOM 1611 C CA . MET A 1 195 ? -5.327 9.166 14.348 1.00 96.06 195 MET A CA 1
ATOM 1612 C C . MET A 1 195 ? -5.310 8.609 15.785 1.00 96.06 195 MET A C 1
ATOM 1614 O O . MET A 1 195 ? -5.624 7.438 15.993 1.00 96.06 195 MET A O 1
ATOM 1618 N N . ALA A 1 196 ? -4.968 9.428 16.785 1.00 96.12 196 ALA A N 1
ATOM 1619 C CA . ALA A 1 196 ? -5.011 9.044 18.198 1.00 96.12 196 ALA A CA 1
ATOM 1620 C C . ALA A 1 196 ? -6.441 8.717 18.670 1.00 96.12 196 ALA A C 1
ATOM 1622 O O . ALA A 1 196 ? -6.663 7.724 19.371 1.00 96.12 196 ALA A O 1
ATOM 1623 N N . GLU A 1 197 ? -7.419 9.509 18.233 1.00 96.44 197 GLU A N 1
ATOM 1624 C CA . GLU A 1 197 ? -8.845 9.257 18.460 1.00 96.44 197 GLU A CA 1
ATOM 1625 C C . GLU A 1 197 ? -9.296 7.964 17.776 1.00 96.44 197 GLU A C 1
ATOM 1627 O O . GLU A 1 197 ? -9.956 7.133 18.401 1.00 96.44 197 GLU A O 1
ATOM 1632 N N . LEU A 1 198 ? -8.859 7.724 16.536 1.00 97.38 198 LEU A N 1
ATOM 1633 C CA . LEU A 1 198 ? -9.148 6.485 15.819 1.00 97.38 198 LEU A CA 1
ATOM 1634 C C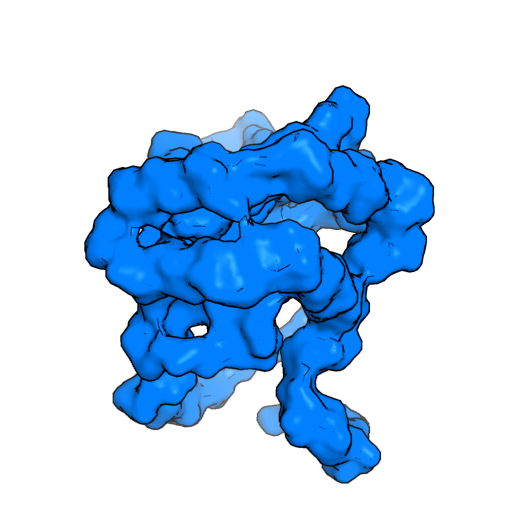 . LEU A 1 198 ? -8.572 5.251 16.533 1.00 97.38 198 LEU A C 1
ATOM 1636 O O . LEU A 1 198 ? -9.253 4.229 16.618 1.00 97.38 198 LEU A O 1
ATOM 1640 N N . PHE A 1 199 ? -7.359 5.323 17.092 1.00 98.00 199 PHE A N 1
ATOM 1641 C CA . PHE A 1 199 ? -6.813 4.228 17.905 1.00 98.00 199 PHE A CA 1
ATOM 1642 C C . PHE A 1 199 ? -7.657 3.956 19.153 1.00 98.00 199 PHE A C 1
ATOM 1644 O O . PHE A 1 199 ? -7.946 2.794 19.446 1.00 98.00 199 PHE A O 1
ATOM 1651 N N . SER A 1 200 ? -8.087 5.011 19.848 1.00 97.44 200 SER A N 1
ATOM 1652 C CA . SER A 1 200 ? -8.971 4.895 21.016 1.00 97.44 200 SER A CA 1
ATOM 1653 C C . SER A 1 200 ? -10.287 4.216 20.632 1.00 97.44 200 SER A C 1
ATOM 1655 O O . SER A 1 200 ? -10.717 3.262 21.276 1.00 97.44 200 SER A O 1
ATOM 1657 N N . LEU A 1 201 ? -10.866 4.621 19.503 1.00 97.31 201 LEU A N 1
ATOM 1658 C CA . LEU A 1 201 ? -12.117 4.067 19.011 1.00 97.31 201 LEU A CA 1
ATOM 1659 C C . LEU A 1 201 ? -11.990 2.600 18.582 1.00 97.31 201 LEU A C 1
ATOM 1661 O O . LEU A 1 201 ? -12.877 1.796 18.859 1.00 97.31 201 LEU A O 1
ATOM 1665 N N . ILE A 1 202 ? -10.874 2.219 17.953 1.00 97.75 202 ILE A N 1
ATOM 1666 C CA . ILE A 1 202 ? -10.562 0.813 17.664 1.00 97.75 202 ILE A CA 1
ATOM 1667 C C . ILE A 1 202 ? -10.494 0.011 18.967 1.00 97.75 202 ILE A C 1
ATOM 1669 O O . ILE A 1 202 ? -11.087 -1.065 19.048 1.00 97.75 202 ILE A O 1
ATOM 1673 N N . ARG A 1 203 ? -9.816 0.526 19.998 1.00 96.88 203 ARG A N 1
ATOM 1674 C CA . ARG A 1 203 ? -9.715 -0.130 21.310 1.00 96.88 203 ARG A CA 1
ATOM 1675 C C . ARG A 1 203 ? -11.079 -0.316 21.968 1.00 96.88 203 ARG A C 1
ATOM 1677 O O . ARG A 1 203 ? -11.302 -1.384 22.537 1.00 96.88 203 ARG A O 1
ATOM 1684 N N . ASP A 1 204 ? -11.960 0.679 21.874 1.00 96.25 204 ASP A N 1
ATOM 1685 C CA . ASP A 1 204 ? -13.296 0.673 22.486 1.00 96.25 204 ASP A CA 1
ATOM 1686 C C . ASP A 1 204 ? -14.284 -0.237 21.739 1.00 96.25 204 ASP A C 1
ATOM 1688 O O . ASP A 1 204 ? -15.133 -0.890 22.347 1.00 96.25 204 ASP A O 1
ATOM 1692 N N . LYS A 1 205 ? -14.195 -0.285 20.405 1.00 97.56 205 LYS A N 1
ATOM 1693 C CA . LYS A 1 205 ? -15.187 -0.955 19.547 1.00 97.56 205 LYS A CA 1
ATOM 1694 C C . LYS A 1 205 ? -14.823 -2.379 19.163 1.00 97.56 205 LYS A C 1
ATOM 1696 O O . LYS A 1 205 ? -15.685 -3.109 18.671 1.00 97.56 205 LYS A O 1
ATOM 1701 N N . THR A 1 206 ? -13.585 -2.798 19.392 1.00 97.56 206 THR A N 1
ATOM 1702 C CA . THR A 1 206 ? -13.140 -4.168 19.126 1.00 97.56 206 THR A CA 1
ATOM 1703 C C . THR A 1 206 ? -13.022 -4.986 20.411 1.00 97.56 206 THR A C 1
ATOM 1705 O O . THR A 1 206 ? -12.833 -4.449 21.500 1.00 97.56 206 THR A O 1
ATOM 1708 N N . SER A 1 207 ? -13.164 -6.305 20.289 1.00 97.19 207 SER A N 1
ATOM 1709 C CA . SER A 1 207 ? -12.959 -7.241 21.401 1.00 97.19 207 SER A CA 1
ATOM 1710 C C . SER A 1 207 ? -11.479 -7.635 21.534 1.00 97.19 207 SER A C 1
ATOM 1712 O O . SER A 1 207 ? -10.755 -7.594 20.532 1.00 97.19 207 SER A O 1
ATOM 1714 N N . PRO A 1 208 ? -11.023 -8.082 22.721 1.00 97.31 208 PRO A N 1
ATOM 1715 C CA . PRO A 1 208 ? -9.735 -8.760 22.878 1.00 97.31 208 PRO A CA 1
ATOM 1716 C C . PRO A 1 208 ? -9.500 -9.831 21.805 1.00 97.31 208 PRO A C 1
ATOM 1718 O O . PRO A 1 208 ? -10.407 -10.575 21.430 1.00 97.31 208 PRO A O 1
ATOM 1721 N N . GLY A 1 209 ? -8.285 -9.876 21.265 1.00 97.62 209 GLY A N 1
ATOM 1722 C CA . GLY A 1 209 ? -7.888 -10.719 20.137 1.00 97.62 209 GLY A CA 1
ATOM 1723 C C . GLY A 1 209 ? -8.155 -10.120 18.749 1.00 97.62 209 GLY A C 1
ATOM 1724 O O . GLY A 1 209 ? -7.660 -10.665 17.755 1.00 97.62 209 GLY A O 1
ATOM 1725 N N . ALA A 1 210 ? -8.887 -9.003 18.646 1.00 98.25 210 ALA A N 1
ATOM 1726 C CA . ALA A 1 210 ? -9.058 -8.300 17.379 1.00 98.25 210 ALA A CA 1
ATOM 1727 C C . ALA A 1 210 ? -7.715 -7.797 16.833 1.00 98.25 210 ALA A C 1
ATOM 1729 O O . ALA A 1 210 ? -6.795 -7.452 17.576 1.00 98.25 210 ALA A O 1
ATOM 1730 N N . ARG A 1 211 ? -7.598 -7.754 15.506 1.00 98.38 211 ARG A N 1
ATOM 1731 C CA . ARG A 1 211 ? -6.369 -7.354 14.816 1.00 98.38 211 ARG A CA 1
ATOM 1732 C C . ARG A 1 211 ? -6.614 -6.126 13.969 1.00 98.38 211 ARG A C 1
ATOM 1734 O O . ARG A 1 211 ? -7.616 -6.034 13.267 1.00 98.38 211 ARG A O 1
ATOM 1741 N N . ALA A 1 212 ? -5.657 -5.218 13.969 1.00 97.94 212 ALA A N 1
ATOM 1742 C CA . ALA A 1 212 ? -5.640 -4.106 13.043 1.00 97.94 212 ALA A CA 1
ATOM 1743 C C . ALA A 1 212 ? -4.304 -4.071 12.301 1.00 97.94 212 ALA A C 1
ATOM 1745 O O . ALA A 1 212 ? -3.303 -4.603 12.771 1.00 97.94 212 ALA A O 1
ATOM 1746 N N . VAL A 1 213 ? -4.270 -3.473 11.120 1.00 97.81 213 VAL A N 1
ATOM 1747 C CA . VAL A 1 213 ? -3.019 -3.189 10.419 1.00 97.81 213 VAL A CA 1
ATOM 1748 C C . VAL A 1 213 ? -3.087 -1.784 9.862 1.00 97.81 213 VAL A C 1
ATOM 1750 O O . VAL A 1 213 ? -4.057 -1.437 9.196 1.00 97.81 213 VAL A O 1
ATOM 1753 N N . MET A 1 214 ? -2.070 -0.983 10.163 1.00 97.25 214 MET A N 1
ATOM 1754 C CA . MET A 1 214 ? -1.881 0.346 9.598 1.00 97.25 214 MET A CA 1
ATOM 1755 C C . MET A 1 214 ? -0.779 0.304 8.552 1.00 97.25 214 MET A C 1
ATOM 1757 O O . MET A 1 214 ? 0.297 -0.247 8.794 1.00 97.25 214 MET A O 1
ATOM 1761 N N . ARG A 1 215 ? -1.029 0.920 7.399 1.00 97.12 215 ARG A N 1
ATOM 1762 C CA . ARG A 1 215 ? -0.006 1.170 6.383 1.00 97.12 215 ARG A CA 1
ATOM 1763 C C . ARG A 1 215 ? 0.303 2.660 6.312 1.00 97.12 215 ARG A C 1
ATOM 1765 O O . ARG A 1 215 ? -0.562 3.479 6.586 1.00 97.12 215 ARG A O 1
ATOM 1772 N N . TYR A 1 216 ? 1.534 3.028 5.972 1.00 94.38 216 TYR A N 1
ATOM 1773 C CA . TYR A 1 216 ? 1.912 4.441 5.816 1.00 94.38 216 TYR A CA 1
ATOM 1774 C C . TYR A 1 216 ? 3.109 4.612 4.878 1.00 94.38 216 TYR A C 1
ATOM 1776 O O . TYR A 1 216 ? 3.931 3.707 4.735 1.00 94.38 216 TYR A O 1
ATOM 1784 N N . ILE A 1 217 ? 3.226 5.780 4.251 1.00 91.25 217 ILE A N 1
ATOM 1785 C CA . ILE A 1 217 ? 4.373 6.192 3.428 1.00 91.25 217 ILE A CA 1
ATOM 1786 C C . ILE A 1 217 ? 5.207 7.242 4.164 1.00 91.25 217 ILE A C 1
ATOM 1788 O O . ILE A 1 217 ? 6.444 7.232 4.081 1.00 91.25 217 ILE A O 1
ATOM 1792 N N . HIS A 1 218 ? 4.543 8.183 4.836 1.00 86.56 218 HIS A N 1
ATOM 1793 C CA . HIS A 1 218 ? 5.159 9.401 5.345 1.00 86.56 218 HIS A CA 1
ATOM 1794 C C . HIS A 1 218 ? 5.253 9.401 6.866 1.00 86.56 218 HIS A C 1
ATOM 1796 O O . HIS A 1 218 ? 6.358 9.555 7.388 1.00 86.56 218 HIS A O 1
ATOM 1802 N N . LEU A 1 219 ? 4.140 9.160 7.563 1.00 88.38 219 LEU A N 1
ATOM 1803 C CA . LEU A 1 219 ? 4.093 9.244 9.020 1.00 88.38 219 LEU A CA 1
ATOM 1804 C C . LEU A 1 219 ? 3.803 7.900 9.678 1.00 88.38 219 LEU A C 1
ATOM 1806 O O . LEU A 1 219 ? 2.734 7.318 9.514 1.00 88.38 219 LEU A O 1
ATOM 1810 N N . LYS A 1 220 ? 4.743 7.458 10.515 1.00 92.00 220 LYS A N 1
ATOM 1811 C CA . LYS A 1 220 ? 4.495 6.396 11.486 1.00 92.00 220 LYS A CA 1
ATOM 1812 C C . LYS A 1 220 ? 3.735 6.990 12.669 1.00 92.00 220 LYS A C 1
ATOM 1814 O O . LYS A 1 220 ? 4.347 7.590 13.549 1.00 92.00 220 LYS A O 1
ATOM 1819 N N . HIS A 1 221 ? 2.416 6.840 12.686 1.00 93.25 221 HIS A N 1
ATOM 1820 C CA . HIS A 1 221 ? 1.636 7.198 13.870 1.00 93.25 221 HIS A CA 1
ATOM 1821 C C . HIS A 1 221 ? 1.963 6.264 15.032 1.00 93.25 221 HIS A C 1
ATOM 1823 O O . HIS A 1 221 ? 2.184 5.067 14.838 1.00 93.25 221 HIS A O 1
ATOM 1829 N N . VAL A 1 222 ? 2.022 6.835 16.231 1.00 93.50 222 VAL A N 1
ATOM 1830 C CA . VAL A 1 222 ? 2.314 6.115 17.471 1.00 93.50 222 VAL A CA 1
ATOM 1831 C C . VAL A 1 222 ? 1.002 5.923 18.216 1.00 93.50 222 VAL A C 1
ATOM 1833 O O . VAL A 1 222 ? 0.212 6.860 18.318 1.00 93.50 222 VAL A O 1
ATOM 1836 N N . ILE A 1 223 ? 0.769 4.705 18.703 1.00 96.00 223 ILE A N 1
ATOM 1837 C CA . ILE A 1 223 ? -0.391 4.403 19.542 1.00 96.00 223 ILE A CA 1
ATOM 1838 C C . ILE A 1 223 ? -0.239 5.201 20.849 1.00 96.00 223 ILE A C 1
ATOM 1840 O O . ILE A 1 223 ? 0.814 5.088 21.481 1.00 96.00 223 ILE A O 1
ATOM 1844 N N . PRO A 1 224 ? -1.231 6.020 21.243 1.00 95.62 224 PRO A N 1
ATOM 1845 C CA . PRO A 1 224 ? -1.149 6.810 22.466 1.00 95.62 224 PRO A CA 1
ATOM 1846 C C . PRO A 1 224 ? -1.007 5.935 23.713 1.00 95.62 224 PRO A C 1
ATOM 1848 O O . PRO A 1 224 ? -1.582 4.849 23.787 1.00 95.62 224 PRO A O 1
ATOM 1851 N N . GLU A 1 225 ? -0.325 6.449 24.737 1.00 94.44 225 GLU A N 1
ATOM 1852 C CA . GLU A 1 225 ? -0.194 5.767 26.034 1.00 94.44 225 GLU A CA 1
ATOM 1853 C C . GLU A 1 225 ? -1.538 5.536 26.736 1.00 94.44 225 GLU A C 1
ATOM 1855 O O . GLU A 1 225 ? -1.626 4.670 27.594 1.00 94.44 225 GLU A O 1
ATOM 1860 N N . SER A 1 226 ? -2.593 6.267 26.369 1.00 94.06 226 SER A N 1
ATOM 1861 C CA . SER A 1 226 ? -3.958 6.050 26.864 1.00 94.06 226 SER A CA 1
ATOM 1862 C C . SER A 1 226 ? -4.655 4.822 26.257 1.00 94.06 226 SER A C 1
ATOM 1864 O O . SER A 1 226 ? -5.756 4.477 26.687 1.00 94.06 226 SER A O 1
ATOM 1866 N N . VAL A 1 227 ? -4.037 4.165 25.268 1.00 96.19 227 VAL A N 1
ATOM 1867 C CA . VAL A 1 227 ? -4.588 3.035 24.500 1.00 96.19 227 VAL A CA 1
ATOM 1868 C C . VAL A 1 227 ? -3.643 1.823 24.591 1.00 96.19 227 VAL A C 1
ATOM 1870 O O . VAL A 1 227 ? -3.300 1.193 23.590 1.00 96.19 227 VAL A O 1
ATOM 1873 N N . GLN A 1 228 ? -3.164 1.508 25.800 1.00 94.56 228 GLN A N 1
ATOM 1874 C CA . GLN A 1 228 ? -2.125 0.486 26.033 1.00 94.56 228 GLN A CA 1
ATOM 1875 C C . GLN A 1 228 ? -2.551 -0.928 25.635 1.00 94.56 228 GLN A C 1
ATOM 1877 O O . GLN A 1 228 ? -1.712 -1.808 25.421 1.00 94.56 228 GLN A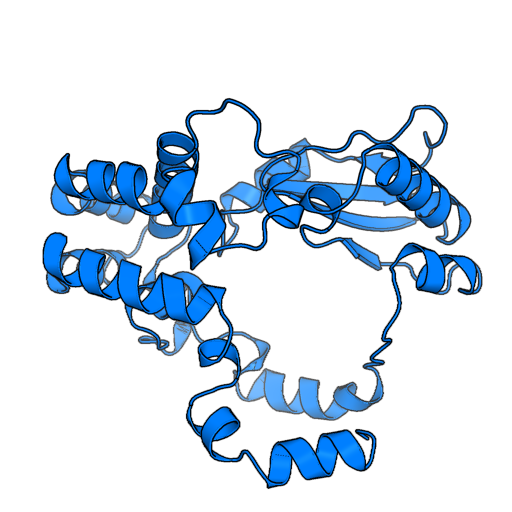 O 1
ATOM 1882 N N . GLU A 1 229 ? -3.855 -1.164 25.547 1.00 96.94 229 GLU A N 1
ATOM 1883 C CA . GLU A 1 229 ? -4.396 -2.455 25.173 1.00 96.94 229 GLU A CA 1
ATOM 1884 C C . GLU A 1 229 ? -4.304 -2.725 23.668 1.00 96.94 229 GLU A C 1
ATOM 1886 O O . GLU A 1 229 ? -4.489 -3.862 23.244 1.00 96.94 229 GLU A O 1
ATOM 1891 N N . LEU A 1 230 ? -3.993 -1.717 22.849 1.00 97.38 230 LEU A N 1
ATOM 1892 C CA . LEU A 1 230 ? -3.637 -1.914 21.450 1.00 97.38 230 LEU A CA 1
ATOM 1893 C C . LEU A 1 230 ? -2.110 -1.974 21.327 1.00 97.38 230 LEU A C 1
ATOM 1895 O O . LEU A 1 230 ? -1.418 -0.971 21.490 1.00 97.38 230 LEU A O 1
ATOM 1899 N N . LYS A 1 231 ? -1.562 -3.149 21.009 1.00 97.69 231 LYS A N 1
ATOM 1900 C CA . LYS A 1 231 ? -0.112 -3.336 20.860 1.00 97.69 231 LYS A CA 1
ATOM 1901 C C . LYS A 1 231 ? 0.293 -3.452 19.405 1.00 97.69 231 LYS A C 1
ATOM 1903 O O . LYS A 1 231 ? -0.208 -4.319 18.695 1.00 97.69 231 LYS A O 1
ATOM 1908 N N . ALA A 1 232 ? 1.233 -2.610 18.986 1.00 97.38 232 ALA A N 1
ATOM 1909 C CA . ALA A 1 232 ? 1.892 -2.724 17.693 1.00 97.38 232 ALA A CA 1
ATOM 1910 C C . ALA A 1 232 ? 2.977 -3.810 17.718 1.00 97.38 232 ALA A C 1
ATOM 1912 O O . ALA A 1 232 ? 3.778 -3.873 18.649 1.00 97.38 232 ALA A O 1
ATOM 1913 N N . ASP A 1 233 ? 3.038 -4.611 16.659 1.00 96.94 233 ASP A N 1
ATOM 1914 C CA . ASP A 1 233 ? 4.082 -5.610 16.436 1.00 96.94 233 ASP A CA 1
ATOM 1915 C C . ASP A 1 233 ? 5.000 -5.147 15.297 1.00 96.94 233 ASP A C 1
ATOM 1917 O O . ASP A 1 233 ? 4.778 -5.423 14.114 1.00 96.94 233 ASP A O 1
ATOM 1921 N N . TYR A 1 234 ? 6.021 -4.367 15.656 1.00 95.81 234 TYR A N 1
ATOM 1922 C CA . TYR A 1 234 ? 6.939 -3.790 14.674 1.00 95.81 234 TYR A CA 1
ATOM 1923 C C . TYR A 1 234 ? 7.831 -4.837 14.007 1.00 95.81 234 TYR A C 1
ATOM 1925 O O . TYR A 1 234 ? 8.060 -4.725 12.805 1.00 95.81 234 TYR A O 1
ATOM 1933 N N . GLY A 1 235 ? 8.271 -5.863 14.744 1.00 96.88 235 GLY A N 1
ATOM 1934 C CA . GLY A 1 235 ? 9.073 -6.953 14.182 1.00 96.88 235 GLY A CA 1
ATOM 1935 C C . GLY A 1 235 ? 8.296 -7.698 13.100 1.00 96.88 235 GLY A C 1
ATOM 1936 O O . GLY A 1 235 ? 8.762 -7.831 11.969 1.00 96.88 235 GLY A O 1
ATOM 1937 N N . ARG A 1 236 ? 7.034 -8.045 13.383 1.00 96.81 236 ARG A N 1
ATOM 1938 C CA . ARG A 1 236 ? 6.152 -8.641 12.375 1.00 96.81 236 ARG A CA 1
ATOM 1939 C C . ARG A 1 236 ? 5.895 -7.707 11.197 1.00 96.81 236 ARG A C 1
ATOM 1941 O O . ARG A 1 236 ? 5.778 -8.172 10.065 1.00 96.81 236 ARG A O 1
ATOM 1948 N N . GLY A 1 237 ? 5.782 -6.403 11.444 1.00 96.81 237 GLY A N 1
ATOM 1949 C CA . GLY A 1 237 ? 5.660 -5.394 10.391 1.00 96.81 237 GLY A CA 1
ATOM 1950 C C . GLY A 1 237 ? 6.846 -5.395 9.424 1.00 96.81 237 GLY A C 1
ATOM 1951 O O . GLY A 1 237 ? 6.644 -5.352 8.209 1.00 96.81 237 GLY A O 1
ATOM 1952 N N . GLU A 1 238 ? 8.068 -5.502 9.946 1.00 95.00 238 GLU A N 1
ATOM 1953 C CA . GLU A 1 238 ? 9.292 -5.609 9.146 1.00 95.00 238 GLU A CA 1
ATOM 1954 C C . GLU A 1 238 ? 9.340 -6.912 8.341 1.00 95.00 238 GLU A C 1
ATOM 1956 O O . GLU A 1 238 ? 9.628 -6.872 7.143 1.00 95.00 238 GLU A O 1
ATOM 1961 N N . ASP A 1 239 ? 8.986 -8.046 8.948 1.00 95.50 239 ASP A N 1
ATOM 1962 C CA . ASP A 1 239 ? 8.928 -9.342 8.260 1.00 95.50 239 ASP A CA 1
ATOM 1963 C C . ASP A 1 239 ? 7.938 -9.330 7.090 1.00 95.50 239 ASP A C 1
ATOM 1965 O O . ASP A 1 239 ? 8.243 -9.794 5.987 1.00 95.50 239 ASP A O 1
ATOM 1969 N N . LEU A 1 240 ? 6.750 -8.759 7.310 1.00 95.12 240 LEU A N 1
ATOM 1970 C CA . LEU A 1 240 ? 5.738 -8.612 6.266 1.00 95.12 240 LEU A CA 1
ATOM 1971 C C . LEU A 1 240 ? 6.227 -7.686 5.146 1.00 95.12 240 LEU A C 1
ATOM 1973 O O . LEU A 1 240 ? 6.029 -7.990 3.972 1.00 95.12 240 LEU A O 1
ATOM 1977 N N . ALA A 1 241 ? 6.904 -6.587 5.485 1.00 93.06 241 ALA A N 1
ATOM 1978 C CA . ALA A 1 241 ? 7.420 -5.643 4.498 1.00 93.06 241 ALA A CA 1
ATOM 1979 C C . ALA A 1 241 ? 8.514 -6.249 3.597 1.00 93.06 241 ALA A C 1
ATOM 1981 O O . ALA A 1 241 ? 8.638 -5.844 2.441 1.00 93.06 241 ALA A O 1
ATOM 1982 N N . ARG A 1 242 ? 9.288 -7.230 4.087 1.00 91.88 242 ARG A N 1
ATOM 1983 C CA . ARG A 1 242 ? 10.339 -7.915 3.302 1.00 91.88 242 ARG A CA 1
ATOM 1984 C C . ARG A 1 242 ? 9.792 -8.732 2.135 1.00 91.88 242 ARG A C 1
ATOM 1986 O O . ARG A 1 242 ? 10.502 -8.915 1.154 1.00 91.88 242 ARG A O 1
ATOM 1993 N N . THR A 1 243 ? 8.558 -9.216 2.242 1.00 90.88 243 THR A N 1
ATOM 1994 C CA . THR A 1 243 ? 7.910 -10.075 1.234 1.00 90.88 243 THR A CA 1
ATOM 1995 C C . THR A 1 243 ? 6.713 -9.398 0.563 1.00 90.88 243 THR A C 1
ATOM 1997 O O . THR A 1 243 ? 5.971 -10.023 -0.196 1.00 90.88 243 THR A O 1
ATOM 2000 N N . ASP A 1 244 ? 6.524 -8.102 0.815 1.00 94.12 244 ASP A N 1
ATOM 2001 C CA . ASP A 1 244 ? 5.433 -7.321 0.253 1.00 94.12 244 ASP A CA 1
ATOM 2002 C C . ASP A 1 244 ? 5.602 -7.161 -1.263 1.00 94.12 244 ASP A C 1
ATOM 2004 O O . ASP A 1 244 ? 6.608 -6.643 -1.756 1.00 94.12 244 ASP A O 1
ATOM 2008 N N . ARG A 1 245 ? 4.575 -7.568 -2.016 1.00 94.50 245 ARG A N 1
ATOM 2009 C CA . ARG A 1 245 ? 4.542 -7.404 -3.475 1.00 94.50 245 ARG A CA 1
ATOM 2010 C C . ARG A 1 245 ? 4.476 -5.926 -3.884 1.00 94.50 245 ARG A C 1
ATOM 2012 O O . ARG A 1 245 ? 4.813 -5.619 -5.023 1.00 94.50 245 ARG A O 1
ATOM 2019 N N . TYR A 1 246 ? 4.085 -5.009 -2.993 1.00 94.56 246 TYR A N 1
ATOM 2020 C CA . TYR A 1 246 ? 4.058 -3.567 -3.261 1.00 94.56 246 TYR A CA 1
ATOM 2021 C C . TYR A 1 246 ? 4.717 -2.754 -2.128 1.00 94.56 246 TYR A C 1
ATOM 2023 O O . TYR A 1 246 ? 4.034 -2.110 -1.324 1.00 94.56 246 TYR A O 1
ATOM 2031 N N . PRO A 1 247 ? 6.061 -2.723 -2.063 1.00 94.00 247 PRO A N 1
ATOM 2032 C CA . PRO A 1 247 ? 6.808 -2.276 -0.888 1.00 94.00 247 PRO A CA 1
ATOM 2033 C C . PRO A 1 247 ? 6.950 -0.748 -0.792 1.00 94.00 247 PRO A C 1
ATOM 2035 O O . PRO A 1 247 ? 7.983 -0.240 -0.359 1.00 94.00 247 PRO A O 1
ATOM 2038 N N . PHE A 1 248 ? 5.932 0.019 -1.182 1.00 92.56 248 PHE A N 1
ATOM 2039 C CA . PHE A 1 248 ? 5.913 1.481 -1.027 1.00 92.56 248 PHE A CA 1
ATOM 2040 C C . PHE A 1 248 ? 5.377 1.932 0.331 1.00 92.56 248 PHE A C 1
ATOM 2042 O O . PHE A 1 248 ? 5.697 3.033 0.780 1.00 92.56 248 PHE A O 1
ATOM 2049 N N . TYR A 1 249 ? 4.618 1.063 0.995 1.00 94.06 249 TYR A N 1
ATOM 2050 C CA . TYR A 1 249 ? 4.084 1.299 2.325 1.00 94.06 249 TYR A CA 1
ATOM 2051 C C . TYR A 1 249 ? 4.914 0.555 3.370 1.00 94.06 249 TYR A C 1
ATOM 2053 O O . TYR A 1 249 ? 5.408 -0.548 3.142 1.00 94.06 249 TYR A O 1
ATOM 2061 N N . SER A 1 250 ? 5.075 1.162 4.535 1.00 95.00 250 SER A N 1
ATOM 2062 C CA . SER A 1 250 ? 5.418 0.451 5.763 1.00 95.00 250 SER A CA 1
ATOM 2063 C C . SER A 1 250 ? 4.164 -0.199 6.350 1.00 95.00 250 SER A C 1
ATOM 2065 O O . SER A 1 250 ? 3.053 0.248 6.065 1.00 95.00 250 SER A O 1
ATOM 2067 N N . ILE A 1 251 ? 4.336 -1.246 7.161 1.00 97.25 251 ILE A N 1
ATOM 2068 C CA . ILE A 1 251 ? 3.246 -2.050 7.730 1.00 97.25 251 ILE A CA 1
ATOM 2069 C C . ILE A 1 251 ? 3.392 -2.068 9.253 1.00 97.25 251 ILE A C 1
ATOM 2071 O O . ILE A 1 251 ? 4.468 -2.354 9.768 1.00 97.25 251 ILE A O 1
ATOM 2075 N N . VAL A 1 252 ? 2.308 -1.775 9.969 1.00 97.75 252 VAL A N 1
ATOM 2076 C CA . VAL A 1 252 ? 2.230 -1.830 11.434 1.00 97.75 252 VAL A CA 1
ATOM 2077 C C . VAL A 1 252 ? 1.041 -2.705 11.823 1.00 97.75 252 VAL A C 1
ATOM 2079 O O . VAL A 1 252 ? -0.087 -2.211 11.913 1.00 97.75 252 VAL A O 1
ATOM 2082 N N . PRO A 1 253 ? 1.255 -4.019 11.995 1.00 97.94 253 PRO A N 1
ATOM 2083 C CA . PRO A 1 253 ? 0.275 -4.909 12.595 1.00 97.94 253 PRO A CA 1
ATOM 2084 C C . PRO A 1 253 ? 0.043 -4.528 14.053 1.00 97.94 253 PRO A C 1
ATOM 2086 O O . PRO A 1 253 ? 0.961 -4.103 14.752 1.00 97.94 253 PRO A O 1
ATOM 2089 N N . MET A 1 254 ? -1.190 -4.694 14.504 1.00 98.06 254 MET A N 1
ATOM 2090 C CA . MET A 1 254 ? -1.631 -4.386 15.852 1.00 98.06 254 MET A CA 1
ATOM 2091 C C . MET A 1 254 ? -2.580 -5.473 16.350 1.00 98.06 254 MET A C 1
ATOM 2093 O O . MET A 1 254 ? -3.363 -6.030 15.572 1.00 98.06 254 MET A O 1
ATOM 2097 N N . ILE A 1 255 ? -2.536 -5.745 17.649 1.00 98.12 255 ILE A N 1
ATOM 2098 C CA . ILE A 1 255 ? -3.471 -6.639 18.331 1.00 98.12 255 ILE A CA 1
ATOM 2099 C C . ILE A 1 255 ? -4.109 -5.922 19.518 1.00 98.12 255 ILE A C 1
ATOM 2101 O O . ILE A 1 255 ? -3.424 -5.226 20.269 1.00 98.12 255 ILE A O 1
ATOM 2105 N N . ARG A 1 256 ? -5.423 -6.089 19.671 1.00 97.56 256 ARG A N 1
ATOM 2106 C CA . ARG A 1 256 ? -6.157 -5.735 20.883 1.00 97.56 256 ARG A CA 1
ATOM 2107 C C . ARG A 1 256 ? -5.927 -6.849 21.899 1.00 97.56 256 ARG A C 1
ATOM 2109 O O . ARG A 1 256 ? -6.326 -7.983 21.639 1.00 97.56 256 ARG A O 1
ATOM 2116 N N . LEU A 1 257 ? -5.244 -6.545 22.996 1.00 96.00 257 LEU A N 1
ATOM 2117 C CA . LEU A 1 257 ? -5.050 -7.466 24.116 1.00 96.00 257 LEU A CA 1
ATOM 2118 C C . LEU A 1 257 ? -6.349 -7.751 24.861 1.00 96.00 257 LEU A C 1
ATOM 2120 O O . LEU A 1 257 ? -7.261 -6.892 24.800 1.00 96.00 257 LEU A O 1
#

pLDDT: mean 89.52, std 8.2, range [57.75, 98.38]

Sequence (257 aa):
MLPEEDRLFWVQHPDVVQRGVINSARFERYIRKVSALGRLIVGSKNLYRLFDCDSTEEQQLIFDRQITGPVVRSIFKIAFHPAIYKNRGIDPAGLTHSGARNIAGFFFQRFRNFCCSTVSRRNYYLQYTFFNRVLFPEALPEFLQPSFHDSFVKNSTRIEYRLASFETALQFAVQGQFNKIHLSNIGDWIPKQSMAELFSLIRDKTSPGARAVMRYIHLKHVIPESVQELKADYGRGEDLARTDRYPFYSIVPMIRL

Secondary structure (DSSP, 8-state):
---HHHHHHHHH-HHHHHT-GGGGSHHHHHHHHHHHHHHHHH-HHHHHHHHH-SSHHHHHHHIIIII--HHHHHHHHHHT-HHHHHHHTS-GGGGTT--SS-HHHHHHHHHHHHHHSS-GGG-HHHHHHHHSS--SGGGS-GGGSHHHHHHHHHHGGG-----S-HHHHHHTSPTTS-SEEEE-GGGGTS-HHHHHHHHHHHHHHS-TT-EEEEEESS--PPPPGGGTTEEE-HHHHHHHHHT-SSTTSEEEEEEE-

Radius of gyration: 20.43 Å; chains: 1; bounding box: 54×42×50 Å

Foldseek 3Di:
DDPPVVVVVCVVPVVCVVLPVCCVDQQNVLLVVLLVVLCVVLPVVLVVVLLVDPALVVLLVSCVPRNDDPVNLVSLCVCPPPVNCCPRHDPVLLCPQQPPDPRSVLVVVLVSLLSRLERCNQQQVNVCSNPVGNDHPNVPPPCRDPVNVVVCVVCVVVDDDDPDDLLVVLVPAAAQNAQEEEAEQCVSRDDLVVVQSSLVSCLRRHDAFRKYKHKHQGDDRDHDPVNVQKDWDQVVQVVCLSNDNRNNIGMTMIGRD